Protein AF-I4W7M6-F1 (afdb_monomer)

Structure (mmCIF, N/CA/C/O backbone):
data_AF-I4W7M6-F1
#
_entry.id   AF-I4W7M6-F1
#
loop_
_atom_site.group_PDB
_atom_site.id
_atom_site.type_symbol
_atom_site.label_atom_id
_atom_site.label_alt_id
_atom_site.label_comp_id
_atom_site.label_asym_id
_atom_site.label_entity_id
_atom_site.label_seq_id
_atom_site.pdbx_PDB_ins_code
_atom_site.Cartn_x
_atom_site.Cartn_y
_atom_site.Cartn_z
_atom_site.occupancy
_atom_site.B_iso_or_equiv
_atom_site.auth_seq_id
_atom_site.auth_comp_id
_atom_site.auth_asym_id
_atom_site.auth_atom_id
_atom_site.pdbx_PDB_model_num
ATOM 1 N N . GLN A 1 1 ? 18.061 -23.152 -36.097 1.00 56.72 1 GLN A N 1
ATOM 2 C CA . GLN A 1 1 ? 19.247 -22.380 -36.526 1.00 56.72 1 GLN A CA 1
ATOM 3 C C . GLN A 1 1 ? 20.259 -22.487 -35.396 1.00 56.72 1 GLN A C 1
ATOM 5 O O . GLN A 1 1 ? 19.969 -21.991 -34.316 1.00 56.72 1 GLN A O 1
ATOM 10 N N . ASP A 1 2 ? 21.383 -23.168 -35.616 1.00 74.62 2 ASP A N 1
ATOM 11 C CA . ASP A 1 2 ? 22.270 -23.709 -34.562 1.00 74.62 2 ASP A CA 1
ATOM 12 C C . ASP A 1 2 ? 23.182 -22.664 -33.894 1.00 74.62 2 ASP A C 1
ATOM 14 O O . ASP A 1 2 ? 24.346 -22.932 -33.618 1.00 74.62 2 ASP A O 1
ATOM 18 N N . GLY A 1 3 ? 22.691 -21.435 -33.698 1.00 80.75 3 GLY A N 1
ATOM 19 C CA . GLY A 1 3 ? 23.467 -20.367 -33.065 1.00 80.75 3 GLY A CA 1
ATOM 20 C C . GLY A 1 3 ? 24.718 -19.952 -33.846 1.00 80.75 3 GLY A C 1
ATOM 21 O O . GLY A 1 3 ? 25.624 -19.376 -33.269 1.00 80.75 3 GLY A O 1
ATOM 22 N N . LYS A 1 4 ? 24.785 -20.220 -35.156 1.00 86.88 4 LYS A N 1
ATOM 23 C CA . LYS A 1 4 ? 25.926 -19.879 -36.023 1.00 86.88 4 LYS A CA 1
ATOM 24 C C . LYS A 1 4 ? 25.485 -19.114 -37.264 1.00 86.88 4 LYS A C 1
ATOM 26 O O . LYS A 1 4 ? 24.358 -19.282 -37.750 1.00 86.88 4 LYS A O 1
ATOM 31 N N . TYR A 1 5 ? 26.350 -18.245 -37.773 1.00 83.25 5 TYR A N 1
ATOM 32 C CA . TYR A 1 5 ? 26.132 -17.586 -39.063 1.00 83.25 5 TYR A CA 1
ATOM 33 C C . TYR A 1 5 ? 26.471 -18.533 -40.221 1.00 83.25 5 TYR A C 1
ATOM 35 O O . TYR A 1 5 ? 27.527 -19.151 -40.233 1.00 83.25 5 TYR A O 1
ATOM 43 N N . THR A 1 6 ? 25.587 -18.646 -41.212 1.00 83.25 6 THR A N 1
ATOM 44 C CA . THR A 1 6 ? 25.774 -19.525 -42.385 1.00 83.25 6 THR A CA 1
ATOM 45 C C . THR A 1 6 ? 26.180 -18.764 -43.651 1.00 83.25 6 THR A C 1
ATOM 47 O O . THR A 1 6 ? 26.306 -19.362 -44.714 1.00 83.25 6 THR A O 1
ATOM 50 N N . GLY A 1 7 ? 26.359 -17.445 -43.559 1.00 82.25 7 GLY A N 1
ATOM 51 C CA . GLY A 1 7 ? 26.674 -16.555 -44.674 1.00 82.25 7 GLY A CA 1
ATOM 52 C C . GLY A 1 7 ? 27.175 -15.201 -44.173 1.00 82.25 7 GLY A C 1
ATOM 53 O O . GLY A 1 7 ? 27.156 -14.939 -42.971 1.00 82.25 7 GLY A O 1
ATOM 54 N N . SER A 1 8 ? 27.632 -14.347 -45.091 1.00 81.00 8 SER A N 1
ATOM 55 C CA . SER A 1 8 ? 28.207 -13.047 -44.736 1.00 81.00 8 SER A CA 1
ATOM 56 C C . SER A 1 8 ? 27.215 -12.153 -43.987 1.00 81.00 8 SER A C 1
ATOM 58 O O . SER A 1 8 ? 26.022 -12.115 -44.287 1.00 81.00 8 SER A O 1
ATOM 60 N N . VAL A 1 9 ? 27.729 -11.405 -43.012 1.00 79.38 9 VAL A N 1
ATOM 61 C CA . VAL A 1 9 ? 26.953 -10.453 -42.207 1.00 79.38 9 VAL A CA 1
ATOM 62 C C . VAL A 1 9 ? 27.421 -9.056 -42.580 1.00 79.38 9 VAL A C 1
ATOM 64 O O . VAL A 1 9 ? 28.603 -8.752 -42.445 1.00 79.38 9 VAL A O 1
ATOM 67 N N . ASN A 1 10 ? 26.522 -8.214 -43.097 1.00 82.00 10 ASN A N 1
ATOM 68 C CA . ASN A 1 10 ? 26.842 -6.853 -43.556 1.00 82.00 10 ASN A CA 1
ATOM 69 C C . ASN A 1 10 ? 28.059 -6.790 -44.507 1.00 82.00 10 ASN A C 1
ATOM 71 O O . ASN A 1 10 ? 28.897 -5.897 -44.412 1.00 82.00 10 ASN A O 1
ATOM 75 N N . GLY A 1 11 ? 28.186 -7.774 -45.406 1.00 81.06 11 GLY A N 1
ATOM 76 C CA . GLY A 1 11 ? 29.288 -7.854 -46.372 1.00 81.06 11 GLY A CA 1
ATOM 77 C C . GLY A 1 11 ? 30.617 -8.382 -45.814 1.00 81.06 11 GLY A C 1
ATOM 78 O O . GLY A 1 11 ? 31.590 -8.449 -46.560 1.00 81.06 11 GLY A O 1
ATOM 79 N N . GLN A 1 12 ? 30.672 -8.792 -44.543 1.00 80.44 12 GLN A N 1
ATOM 80 C CA . GLN A 1 12 ? 31.863 -9.364 -43.906 1.00 80.44 12 GLN A CA 1
ATOM 81 C C . GLN A 1 12 ? 31.771 -10.903 -43.814 1.00 80.44 12 GLN A C 1
ATOM 83 O O . GLN A 1 12 ? 30.686 -11.429 -43.538 1.00 80.44 12 GLN A O 1
ATOM 88 N N . PRO A 1 13 ? 32.878 -11.652 -44.014 1.00 82.62 13 PRO A N 1
ATOM 89 C CA . PRO A 1 13 ? 32.925 -13.093 -43.758 1.00 82.62 13 PRO A CA 1
ATOM 90 C C . PRO A 1 13 ? 32.607 -13.412 -42.290 1.00 82.62 13 PRO A C 1
ATOM 92 O O . PRO A 1 13 ? 33.239 -12.882 -41.381 1.00 82.62 13 PRO A O 1
ATOM 95 N N . SER A 1 14 ? 31.648 -14.304 -42.044 1.00 85.62 14 SER A N 1
ATOM 96 C CA . SER A 1 14 ? 31.177 -14.664 -40.699 1.00 85.62 14 SER A CA 1
ATOM 97 C C . SER A 1 14 ? 31.914 -15.879 -40.115 1.00 85.62 14 SER A C 1
ATOM 99 O O . SER A 1 14 ? 31.298 -16.773 -39.531 1.00 85.62 14 SER A O 1
ATOM 101 N N . THR A 1 15 ? 33.227 -15.940 -40.319 1.00 87.69 15 THR A N 1
ATOM 102 C CA . THR A 1 15 ? 34.106 -17.061 -39.941 1.00 87.69 15 THR A CA 1
ATOM 103 C C . THR A 1 15 ? 35.194 -16.579 -38.988 1.00 87.69 15 THR A C 1
ATOM 105 O O . THR A 1 15 ? 35.754 -15.501 -39.191 1.00 87.69 15 THR A O 1
ATOM 108 N N . LYS A 1 16 ? 35.521 -17.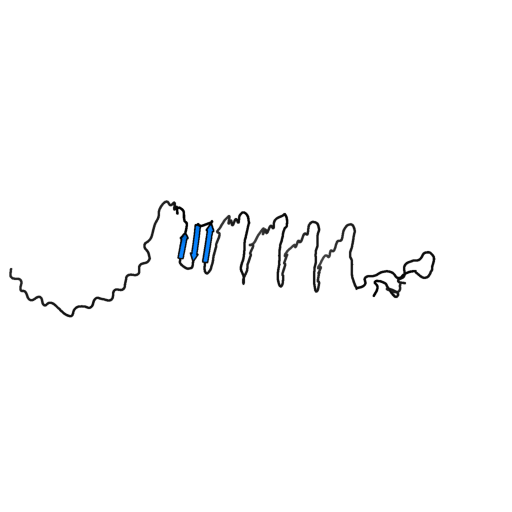373 -37.968 1.00 85.31 16 LYS A N 1
ATOM 109 C CA . LYS A 1 16 ? 36.548 -17.068 -36.967 1.00 85.31 16 LYS A CA 1
ATOM 110 C C . LYS A 1 16 ? 37.930 -16.943 -37.636 1.00 85.31 16 LYS A C 1
ATOM 112 O O . LYS A 1 16 ? 38.231 -17.720 -38.548 1.00 85.31 16 LYS A O 1
ATOM 117 N N . PRO A 1 17 ? 38.790 -16.000 -37.208 1.00 79.38 17 PRO A N 1
ATOM 118 C CA . PRO A 1 17 ? 40.153 -15.905 -37.719 1.00 79.38 17 PRO A CA 1
ATOM 119 C C . PRO A 1 17 ? 40.932 -17.197 -37.447 1.00 79.38 17 PRO A C 1
ATOM 121 O O . PRO A 1 17 ? 40.917 -17.705 -36.328 1.00 79.38 17 PRO A O 1
ATOM 124 N N . ASN A 1 18 ? 41.634 -17.712 -38.456 1.00 77.75 18 ASN A N 1
ATOM 125 C CA . ASN A 1 18 ? 42.562 -18.831 -38.313 1.00 77.75 18 ASN A CA 1
ATOM 126 C C . ASN A 1 18 ? 43.947 -18.366 -38.782 1.00 77.75 18 ASN A C 1
ATOM 128 O O . ASN A 1 18 ? 44.110 -18.003 -39.945 1.00 77.75 18 ASN A O 1
ATOM 132 N N . GLY A 1 19 ? 44.936 -18.361 -37.882 1.00 69.62 19 GLY A N 1
ATOM 133 C CA . GLY A 1 19 ? 46.269 -17.781 -38.115 1.00 69.62 19 GLY A CA 1
ATOM 134 C C . GLY A 1 19 ? 47.061 -18.392 -39.279 1.00 69.62 19 GLY A C 1
ATOM 135 O O . GLY A 1 19 ? 48.039 -17.795 -39.717 1.00 69.62 19 GLY A O 1
ATOM 136 N N . ASN A 1 20 ? 46.621 -19.536 -39.812 1.00 71.81 20 ASN A N 1
ATOM 137 C CA . ASN A 1 20 ? 47.304 -20.269 -40.880 1.00 71.81 20 ASN A CA 1
ATOM 138 C C . ASN A 1 20 ? 46.554 -20.272 -42.229 1.00 71.81 20 ASN A C 1
ATOM 140 O O . ASN A 1 20 ? 47.014 -20.923 -43.168 1.00 71.81 20 ASN A O 1
ATOM 144 N N . GLN A 1 21 ? 45.403 -19.594 -42.363 1.00 66.19 21 GLN A N 1
ATOM 145 C CA . GLN A 1 21 ? 44.600 -19.613 -43.596 1.00 66.19 21 GLN A CA 1
ATOM 146 C C . GLN A 1 21 ? 44.032 -18.234 -43.961 1.00 66.19 21 GLN A C 1
ATOM 148 O O . GLN A 1 21 ? 43.602 -17.466 -43.109 1.00 66.19 21 GLN A O 1
ATOM 153 N N . ARG A 1 22 ? 43.995 -17.932 -45.268 1.00 65.44 22 ARG A N 1
ATOM 154 C CA . ARG A 1 22 ? 43.380 -16.707 -45.825 1.00 65.44 22 ARG A CA 1
ATOM 155 C C . ARG A 1 22 ? 41.845 -16.785 -45.871 1.00 65.44 22 ARG A C 1
ATOM 157 O O . ARG A 1 22 ? 41.178 -15.761 -45.960 1.00 65.44 22 ARG A O 1
ATOM 164 N N . SER A 1 23 ? 41.307 -18.000 -45.813 1.00 67.56 23 SER A N 1
ATOM 165 C CA . SER A 1 23 ? 39.888 -18.323 -45.656 1.00 67.56 23 SER A CA 1
ATOM 166 C C . SER A 1 23 ? 39.649 -18.593 -44.168 1.00 67.56 23 SER A C 1
ATOM 168 O O . SER A 1 23 ? 40.376 -19.404 -43.598 1.00 67.56 23 SER A O 1
ATOM 170 N N . GLY A 1 24 ? 38.713 -17.896 -43.516 1.00 71.50 24 GLY A N 1
ATOM 171 C CA . GLY A 1 24 ? 38.465 -18.077 -42.079 1.00 71.50 24 GLY A CA 1
ATOM 172 C C . GLY A 1 24 ? 38.036 -19.504 -41.706 1.00 71.50 24 GLY A C 1
ATOM 173 O O . GLY A 1 24 ? 37.654 -20.289 -42.571 1.00 71.50 24 GLY A O 1
ATOM 174 N N . GLY A 1 25 ? 38.144 -19.838 -40.417 1.00 83.00 25 GLY A N 1
ATOM 175 C CA . GLY A 1 25 ? 37.823 -21.155 -39.856 1.00 83.00 25 GLY A CA 1
ATOM 176 C C . GLY A 1 25 ? 36.330 -21.337 -39.567 1.00 83.00 25 GLY A C 1
ATOM 177 O O . GLY A 1 25 ? 35.480 -21.019 -40.395 1.00 83.00 25 GLY A O 1
ATOM 178 N N . ASP A 1 26 ? 36.000 -21.840 -38.376 1.00 86.38 26 ASP A N 1
ATOM 179 C CA . ASP A 1 26 ? 34.612 -22.117 -37.987 1.00 86.38 26 ASP A CA 1
ATOM 180 C C . ASP A 1 26 ? 33.711 -20.872 -38.049 1.00 86.38 26 ASP A C 1
ATOM 182 O O . ASP A 1 26 ? 34.173 -19.762 -37.773 1.00 86.38 26 ASP A O 1
ATOM 186 N N . PRO A 1 27 ? 32.406 -21.024 -38.324 1.00 85.62 27 PRO A N 1
ATOM 187 C CA . PRO A 1 27 ? 31.451 -19.929 -38.231 1.00 85.62 27 PRO A CA 1
ATOM 188 C C . PRO A 1 27 ? 31.455 -19.229 -36.869 1.00 85.62 27 PRO A C 1
ATOM 190 O O . PRO A 1 27 ? 31.614 -19.865 -35.824 1.00 85.62 27 PRO A O 1
ATOM 193 N N . VAL A 1 28 ? 31.241 -17.915 -36.878 1.00 86.50 28 VAL A N 1
ATOM 194 C CA . VAL A 1 28 ? 31.051 -17.125 -35.655 1.00 86.50 28 VAL A CA 1
ATOM 195 C C . VAL A 1 28 ? 29.695 -17.465 -35.031 1.00 86.50 28 VAL A C 1
ATOM 197 O O . VAL A 1 28 ? 28.698 -17.661 -35.735 1.00 86.50 28 VAL A O 1
ATOM 200 N N . GLU A 1 29 ? 29.678 -17.537 -33.702 1.00 86.88 29 GLU A N 1
ATOM 201 C CA . GLU A 1 29 ? 28.471 -17.801 -32.923 1.00 86.88 29 GLU A CA 1
ATOM 202 C C . GLU A 1 29 ? 27.533 -16.577 -32.912 1.00 86.88 29 GLU A C 1
ATOM 204 O O . GLU A 1 29 ? 27.952 -15.432 -33.094 1.00 86.88 29 GLU A O 1
ATOM 209 N N . ARG A 1 30 ? 26.248 -16.817 -32.672 1.00 84.94 30 ARG A N 1
ATOM 210 C CA . ARG A 1 30 ? 25.182 -15.822 -32.524 1.00 84.94 30 ARG A CA 1
ATOM 211 C C . ARG A 1 30 ? 24.053 -16.372 -31.666 1.00 84.94 30 ARG A C 1
ATOM 213 O O . ARG A 1 30 ? 23.927 -17.579 -31.475 1.00 84.94 30 ARG A O 1
ATOM 220 N N . PHE A 1 31 ? 23.144 -15.494 -31.259 1.00 85.50 31 PHE A N 1
ATOM 221 C CA . PHE A 1 31 ? 21.894 -15.932 -30.656 1.00 85.50 31 PHE A CA 1
ATOM 222 C C . PHE A 1 31 ? 21.051 -16.755 -31.646 1.00 85.50 31 PHE A C 1
ATOM 224 O O . PHE A 1 31 ? 20.937 -16.437 -32.839 1.00 85.50 31 PHE A O 1
ATOM 231 N N . ALA A 1 32 ? 20.449 -17.832 -31.135 1.00 87.44 32 ALA A N 1
ATOM 232 C CA . ALA A 1 32 ? 19.526 -18.675 -31.894 1.00 87.44 32 ALA A CA 1
ATOM 233 C C . ALA A 1 32 ? 18.222 -17.935 -32.258 1.00 87.44 32 ALA A C 1
ATOM 235 O O . ALA A 1 32 ? 17.543 -18.325 -33.207 1.00 87.44 32 ALA A O 1
ATOM 236 N N . GLN A 1 33 ? 17.911 -16.851 -31.539 1.00 87.75 33 GLN A N 1
ATOM 237 C CA . GLN A 1 33 ? 16.799 -15.932 -31.779 1.00 87.75 33 GLN A CA 1
ATOM 238 C C . GLN A 1 33 ? 17.306 -14.476 -31.778 1.00 87.75 33 GLN A C 1
ATOM 240 O O . GLN A 1 33 ? 18.357 -14.216 -31.193 1.00 87.75 33 GLN A O 1
ATOM 245 N N . PRO A 1 34 ? 16.610 -13.519 -32.419 1.00 87.69 34 PRO A N 1
ATOM 246 C CA . PRO A 1 34 ? 17.000 -12.109 -32.386 1.00 87.69 34 PRO A CA 1
ATOM 247 C C . PRO A 1 34 ? 16.938 -11.560 -30.955 1.00 87.69 34 PRO A C 1
ATOM 249 O O . PRO A 1 34 ? 15.860 -11.461 -30.378 1.00 87.69 34 PRO A O 1
ATOM 252 N N . ALA A 1 35 ? 18.090 -11.212 -30.386 1.00 90.25 35 ALA A N 1
ATOM 253 C CA . ALA A 1 35 ? 18.198 -10.726 -29.016 1.00 90.25 35 ALA A CA 1
ATOM 254 C C . ALA A 1 35 ? 19.242 -9.611 -28.907 1.00 90.25 35 ALA A C 1
ATOM 256 O O . ALA A 1 35 ? 20.201 -9.559 -29.682 1.00 90.25 35 ALA A O 1
ATOM 257 N N . VAL A 1 36 ? 19.053 -8.743 -27.915 1.00 93.44 36 VAL A N 1
ATOM 258 C CA . VAL A 1 36 ? 20.023 -7.731 -27.490 1.00 93.44 36 VAL A CA 1
ATOM 259 C C . VAL A 1 36 ? 20.397 -8.035 -26.044 1.00 93.44 36 VAL A C 1
ATOM 261 O O . VAL A 1 36 ? 19.517 -8.151 -25.196 1.00 93.44 36 VAL A O 1
ATOM 264 N N . LEU A 1 37 ? 21.698 -8.155 -25.774 1.00 93.06 37 LEU A N 1
ATOM 265 C CA . LEU A 1 37 ? 22.257 -8.303 -24.432 1.00 93.06 37 LEU A CA 1
ATOM 266 C C . LEU A 1 37 ? 23.185 -7.119 -24.159 1.00 93.06 37 LEU A C 1
ATOM 268 O O . LEU A 1 37 ? 24.088 -6.846 -24.950 1.00 93.06 37 LEU A O 1
ATOM 272 N N . LEU A 1 38 ? 22.950 -6.428 -23.047 1.00 95.06 38 LEU A N 1
ATOM 273 C CA . LEU A 1 38 ? 23.813 -5.370 -22.534 1.00 95.06 38 LEU A CA 1
ATOM 274 C C . LEU A 1 38 ? 24.394 -5.853 -21.206 1.00 95.06 38 LEU A C 1
ATOM 276 O O . LEU A 1 38 ? 23.662 -6.003 -20.232 1.00 95.06 38 LEU A O 1
ATOM 280 N N . GLU A 1 39 ? 25.696 -6.107 -21.177 1.00 95.19 39 GLU A N 1
ATOM 281 C CA . GLU A 1 39 ? 26.417 -6.595 -20.001 1.00 95.19 39 GLU A CA 1
ATOM 282 C C . GLU A 1 39 ? 27.691 -5.768 -19.806 1.00 95.19 39 GLU A C 1
ATOM 284 O O . GLU A 1 39 ? 28.336 -5.356 -20.771 1.00 95.19 39 GLU A O 1
ATOM 289 N N . THR A 1 40 ? 28.041 -5.496 -18.551 1.00 95.38 40 THR A N 1
ATOM 290 C CA . THR A 1 40 ? 29.221 -4.717 -18.169 1.00 95.38 40 THR A CA 1
ATOM 291 C C . THR A 1 40 ? 29.680 -5.143 -16.774 1.00 95.38 40 THR A C 1
ATOM 293 O O . THR A 1 40 ? 28.833 -5.327 -15.899 1.00 95.38 40 THR A O 1
ATOM 296 N N . PRO A 1 41 ? 30.994 -5.301 -16.537 1.00 94.88 41 PRO A N 1
ATOM 297 C CA . PRO A 1 41 ? 31.518 -5.693 -15.230 1.00 94.88 41 PRO A CA 1
ATOM 298 C C . PRO A 1 41 ? 31.481 -4.555 -14.197 1.00 94.88 41 PRO A C 1
ATOM 300 O O . PRO A 1 41 ? 31.686 -4.813 -13.014 1.00 94.88 41 PRO A O 1
ATOM 303 N N . GLU A 1 42 ? 31.244 -3.309 -14.626 1.00 96.25 42 GLU A N 1
ATOM 304 C CA . GLU A 1 42 ? 31.231 -2.139 -13.740 1.00 96.25 42 GLU A CA 1
ATOM 305 C C . GLU A 1 42 ? 29.873 -1.429 -13.710 1.00 96.25 42 GLU A C 1
ATOM 307 O O . GLU A 1 42 ? 29.142 -1.535 -12.727 1.00 96.25 4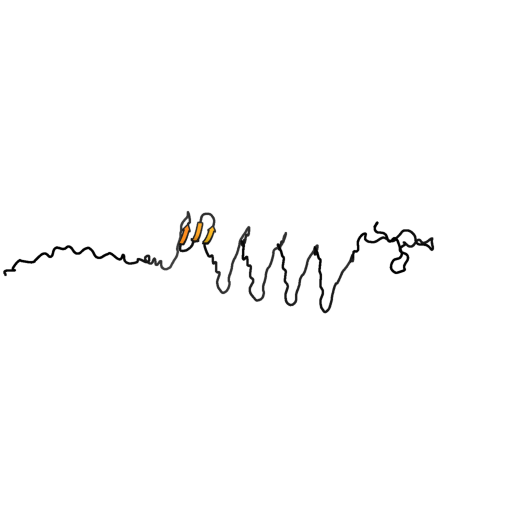2 GLU A O 1
ATOM 312 N N . SER A 1 43 ? 29.535 -0.661 -14.754 1.00 95.50 43 SER A N 1
ATOM 313 C CA . SER A 1 43 ? 28.338 0.189 -14.751 1.00 95.50 43 SER A CA 1
ATOM 314 C C . SER A 1 43 ? 27.686 0.332 -16.126 1.00 95.50 43 SER A C 1
ATOM 316 O O . SER A 1 43 ? 28.361 0.350 -17.158 1.00 95.50 43 SER A O 1
ATOM 318 N N . LEU A 1 44 ? 26.352 0.438 -16.118 1.00 96.69 44 LEU A N 1
ATOM 319 C CA . LEU A 1 44 ? 25.496 0.722 -17.270 1.00 96.69 44 LEU A CA 1
ATOM 320 C C . LEU A 1 44 ? 24.641 1.954 -16.950 1.00 96.69 44 LEU A C 1
ATOM 322 O O . LEU A 1 44 ? 23.943 1.971 -15.939 1.00 96.69 44 LEU A O 1
ATOM 326 N N . ALA A 1 45 ? 24.665 2.965 -17.819 1.00 96.94 45 ALA A N 1
ATOM 327 C CA . ALA A 1 45 ? 23.842 4.166 -17.689 1.00 96.94 45 ALA A CA 1
ATOM 328 C C . ALA A 1 45 ? 23.006 4.387 -18.957 1.00 96.94 45 ALA A C 1
ATOM 330 O O . ALA A 1 45 ? 23.542 4.396 -20.064 1.00 96.94 45 ALA A O 1
ATOM 331 N N . LEU A 1 46 ? 21.696 4.594 -18.789 1.00 96.44 46 LEU A N 1
ATOM 332 C CA . LEU A 1 46 ? 20.744 4.888 -19.865 1.00 96.44 46 LEU A CA 1
ATOM 333 C C . LEU A 1 46 ? 20.080 6.239 -19.576 1.00 96.44 46 LEU A C 1
ATOM 335 O O . LEU A 1 46 ? 19.283 6.348 -18.646 1.00 96.44 46 LEU A O 1
ATOM 339 N N . THR A 1 47 ? 20.424 7.283 -20.333 1.00 97.38 47 THR A N 1
ATOM 340 C CA . THR A 1 47 ? 19.987 8.661 -20.050 1.00 97.38 47 THR A CA 1
ATOM 341 C C . THR A 1 47 ? 19.512 9.390 -21.308 1.00 97.38 47 THR A C 1
ATOM 343 O O . THR A 1 47 ? 19.956 9.116 -22.421 1.00 97.38 47 THR A O 1
ATOM 346 N N . THR A 1 48 ? 18.574 10.328 -21.142 1.00 97.38 48 THR A N 1
ATOM 347 C CA . THR A 1 48 ? 18.044 11.179 -22.220 1.00 97.38 48 THR A CA 1
ATOM 348 C C . THR A 1 48 ? 17.540 12.504 -21.640 1.00 97.38 48 THR A C 1
ATOM 350 O O . THR A 1 48 ? 16.930 12.494 -20.573 1.00 97.38 48 THR A O 1
ATOM 353 N N . PRO A 1 49 ? 17.754 13.655 -22.307 1.00 96.50 49 PRO A N 1
ATOM 354 C CA . PRO A 1 49 ? 17.263 14.953 -21.833 1.00 96.50 49 PRO A CA 1
ATOM 355 C C . PRO A 1 49 ? 15.755 15.154 -22.044 1.00 96.50 49 PRO A C 1
ATOM 357 O O . PRO A 1 49 ? 15.205 16.158 -21.599 1.00 96.50 49 PRO A O 1
ATOM 360 N N . LYS A 1 50 ? 15.094 14.256 -22.784 1.00 97.75 50 LYS A N 1
ATOM 361 C CA . LYS A 1 50 ? 13.656 14.330 -23.061 1.00 97.75 50 LYS A CA 1
ATOM 362 C C . LYS A 1 50 ? 12.942 13.128 -22.454 1.00 97.75 50 LYS A C 1
ATOM 364 O O . LYS A 1 50 ? 12.748 13.075 -21.249 1.00 97.75 50 LYS A O 1
ATOM 369 N N . SER A 1 51 ? 12.554 12.167 -23.282 1.00 97.38 51 SER A N 1
ATOM 370 C CA . SER A 1 51 ? 11.693 11.059 -22.877 1.00 97.38 51 SER A CA 1
ATOM 371 C C . SER A 1 51 ? 12.380 9.728 -23.131 1.00 97.38 51 SER A C 1
ATOM 373 O O . SER A 1 51 ? 13.037 9.550 -24.159 1.00 97.38 51 SER A O 1
ATOM 375 N N . ALA A 1 52 ? 12.189 8.799 -22.202 1.00 97.44 52 ALA A N 1
ATOM 376 C CA . ALA A 1 52 ? 12.500 7.387 -22.355 1.00 97.44 52 ALA A CA 1
ATOM 377 C C . ALA A 1 52 ? 11.197 6.591 -22.233 1.00 97.44 52 ALA A C 1
ATOM 379 O O . ALA A 1 52 ? 10.306 6.972 -21.474 1.00 97.44 52 ALA A O 1
ATOM 380 N N . ALA A 1 53 ? 11.095 5.492 -22.972 1.00 97.31 53 ALA A N 1
ATOM 381 C CA . ALA A 1 53 ? 10.001 4.540 -22.857 1.00 97.31 53 ALA A CA 1
ATOM 382 C C . ALA A 1 53 ? 10.588 3.131 -22.767 1.00 97.31 53 ALA A C 1
ATOM 384 O O . ALA A 1 53 ? 11.523 2.800 -23.495 1.00 97.31 53 ALA A O 1
ATOM 385 N N . SER A 1 54 ? 10.025 2.314 -21.882 1.00 96.75 54 SER A N 1
ATOM 386 C CA . SER A 1 54 ? 10.285 0.881 -21.807 1.00 96.75 54 SER A CA 1
ATOM 387 C C . SER A 1 54 ? 8.950 0.178 -21.966 1.00 96.75 54 SER A C 1
ATOM 389 O O . SER A 1 54 ? 8.030 0.418 -21.186 1.00 96.75 54 SER A O 1
ATOM 391 N N . PHE A 1 55 ? 8.832 -0.667 -22.980 1.00 97.19 55 PHE A N 1
ATOM 392 C CA . PHE A 1 55 ? 7.612 -1.404 -23.281 1.00 97.19 55 PHE A CA 1
ATOM 393 C C . PHE A 1 55 ? 7.963 -2.866 -23.532 1.00 97.19 55 PHE A C 1
ATOM 395 O O . PHE A 1 55 ? 8.894 -3.158 -24.282 1.00 97.19 55 PHE A O 1
ATOM 402 N N . ALA A 1 56 ? 7.209 -3.773 -22.918 1.00 97.62 56 ALA A N 1
ATOM 403 C CA . ALA A 1 56 ? 7.229 -5.192 -23.239 1.00 97.62 56 ALA A CA 1
ATOM 404 C C . ALA A 1 56 ? 5.789 -5.646 -23.497 1.00 97.62 56 ALA A C 1
ATOM 406 O O . ALA A 1 56 ? 4.896 -5.294 -22.734 1.00 97.62 56 ALA A O 1
ATOM 407 N N . GLY A 1 57 ? 5.569 -6.418 -24.565 1.00 97.75 57 GLY A N 1
ATOM 408 C CA . GLY A 1 57 ? 4.248 -6.981 -24.876 1.00 97.75 57 GLY A CA 1
ATO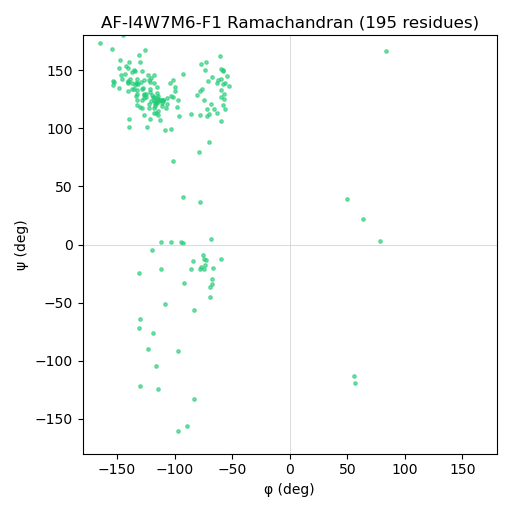M 409 C C . GLY A 1 57 ? 3.828 -8.119 -23.940 1.00 97.75 57 GLY A C 1
ATOM 410 O O . GLY A 1 57 ? 2.664 -8.498 -23.929 1.00 97.75 57 GLY A O 1
ATOM 411 N N . GLU A 1 58 ? 4.776 -8.642 -23.163 1.00 97.56 58 GLU A N 1
ATOM 412 C CA . GLU A 1 58 ? 4.557 -9.682 -22.162 1.00 97.56 58 GLU A CA 1
ATOM 413 C C . GLU A 1 58 ? 5.035 -9.175 -20.796 1.00 97.56 58 GLU A C 1
ATOM 415 O O . GLU A 1 58 ? 4.279 -8.535 -20.070 1.00 97.56 58 GLU A O 1
ATOM 420 N N . HIS A 1 59 ? 6.306 -9.398 -20.449 1.00 97.19 59 HIS A N 1
ATOM 421 C CA . HIS A 1 59 ? 6.811 -9.157 -19.098 1.00 97.19 59 HIS A CA 1
ATOM 422 C C . HIS A 1 59 ? 7.913 -8.097 -19.058 1.00 97.19 59 HIS A C 1
ATOM 424 O O . HIS A 1 59 ? 8.833 -8.100 -19.876 1.00 97.19 59 HIS A O 1
ATOM 430 N N . GLN A 1 60 ? 7.859 -7.233 -18.043 1.00 97.31 60 GLN A N 1
ATOM 431 C CA . GLN A 1 60 ? 8.986 -6.409 -17.609 1.00 97.31 60 GLN A CA 1
ATOM 432 C C . GLN A 1 60 ? 9.466 -6.915 -16.252 1.00 97.31 60 GLN A C 1
ATOM 434 O O . GLN A 1 60 ? 8.681 -6.999 -15.312 1.00 97.31 60 GLN A O 1
ATOM 439 N N . HIS A 1 61 ? 10.751 -7.248 -16.150 1.00 97.50 61 HIS A N 1
ATOM 440 C CA . HIS A 1 61 ? 11.356 -7.748 -14.919 1.00 97.50 61 HIS A CA 1
ATOM 441 C C . HIS A 1 61 ? 12.580 -6.899 -14.571 1.00 97.50 61 HIS A C 1
ATOM 443 O O . HIS A 1 61 ? 13.477 -6.723 -15.394 1.00 97.50 61 HIS A O 1
ATOM 449 N N . LEU A 1 62 ? 12.599 -6.371 -13.347 1.00 97.19 62 LEU A N 1
ATOM 450 C CA . LEU A 1 62 ? 13.719 -5.643 -12.766 1.00 97.19 62 LEU A CA 1
ATOM 451 C C . LEU A 1 62 ? 14.162 -6.369 -11.496 1.00 97.19 62 LEU A C 1
ATOM 453 O O . LEU A 1 62 ? 13.360 -6.563 -10.586 1.00 97.19 62 LEU A O 1
ATOM 457 N N . THR A 1 63 ? 15.433 -6.754 -11.431 1.00 97.50 63 THR A N 1
ATOM 458 C CA . THR A 1 63 ? 16.010 -7.436 -10.269 1.00 97.50 63 THR A CA 1
ATOM 459 C C . THR 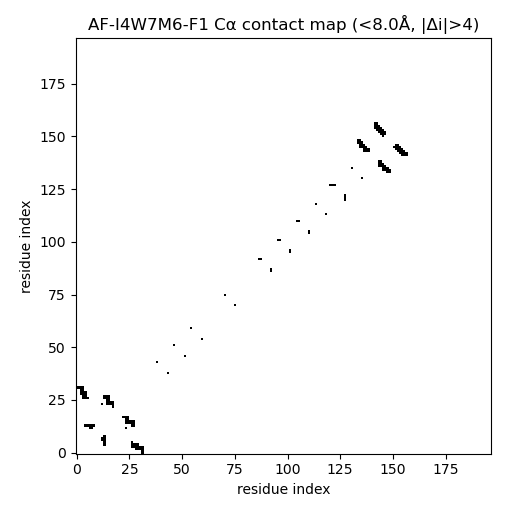A 1 63 ? 17.255 -6.692 -9.812 1.00 97.50 63 THR A C 1
ATOM 461 O O . THR A 1 63 ? 18.163 -6.452 -10.608 1.00 97.50 63 THR A O 1
ATOM 464 N N . SER A 1 64 ? 17.322 -6.394 -8.517 1.00 97.62 64 SER A N 1
ATOM 465 C CA . SER A 1 64 ? 18.489 -5.804 -7.860 1.00 97.62 64 SER A CA 1
ATOM 466 C C . SER A 1 64 ? 18.838 -6.654 -6.645 1.00 97.62 64 SER A C 1
ATOM 468 O O . SER A 1 64 ? 17.957 -7.011 -5.873 1.00 97.62 64 SER A O 1
ATOM 470 N N . GLN A 1 65 ? 20.117 -6.984 -6.461 1.00 96.69 65 GLN A N 1
ATOM 471 C CA . GLN A 1 65 ? 20.574 -7.705 -5.260 1.00 96.69 65 GLN A CA 1
ATOM 472 C C . GLN A 1 65 ? 20.704 -6.792 -4.033 1.00 96.69 65 GLN A C 1
ATOM 474 O O . GLN A 1 65 ? 20.748 -7.267 -2.904 1.00 96.69 65 GLN A O 1
ATOM 479 N N . ARG A 1 66 ? 20.829 -5.485 -4.273 1.00 96.31 66 ARG A N 1
ATOM 480 C CA . ARG A 1 66 ? 20.851 -4.438 -3.251 1.00 96.31 66 ARG A CA 1
ATOM 481 C C . ARG A 1 66 ? 19.605 -3.576 -3.446 1.00 96.31 66 ARG A C 1
ATOM 483 O O . ARG A 1 66 ? 18.500 -4.101 -3.516 1.00 96.31 66 ARG A O 1
ATOM 490 N N . ASP A 1 67 ? 19.782 -2.277 -3.621 1.00 97.44 67 ASP A N 1
ATOM 491 C CA . ASP A 1 67 ? 18.680 -1.327 -3.626 1.00 97.44 67 ASP A CA 1
ATOM 492 C C . ASP A 1 67 ? 18.133 -1.058 -5.031 1.00 97.44 67 ASP A C 1
ATOM 494 O O . ASP A 1 67 ? 18.871 -1.024 -6.020 1.00 97.44 67 ASP A O 1
ATOM 498 N N . THR A 1 68 ? 16.826 -0.810 -5.105 1.00 98.06 68 THR A N 1
ATOM 499 C CA . THR A 1 68 ? 16.167 -0.230 -6.280 1.00 98.06 68 THR A CA 1
ATOM 500 C C . THR A 1 68 ? 15.580 1.115 -5.884 1.00 98.06 68 THR A C 1
ATOM 502 O O . THR A 1 68 ? 14.735 1.186 -4.996 1.00 98.06 68 THR A O 1
ATOM 505 N N . HIS A 1 69 ? 16.004 2.185 -6.556 1.00 97.44 69 HIS A N 1
ATOM 506 C CA . HIS A 1 69 ? 15.492 3.533 -6.322 1.00 97.44 69 HIS A CA 1
ATOM 507 C C . HIS A 1 69 ? 14.660 3.996 -7.516 1.00 97.44 69 HIS A C 1
ATOM 509 O O . HIS A 1 69 ? 15.154 4.049 -8.641 1.00 97.44 69 HIS A O 1
ATOM 515 N N . LEU A 1 70 ? 13.408 4.370 -7.255 1.00 97.25 70 LEU A N 1
ATOM 516 C CA . LEU A 1 70 ? 12.515 4.999 -8.224 1.00 97.25 70 LEU A CA 1
ATOM 517 C C . LEU A 1 70 ? 12.208 6.412 -7.739 1.00 97.25 70 LEU A C 1
ATOM 519 O O . LEU A 1 70 ? 11.747 6.600 -6.615 1.00 97.25 70 LEU A O 1
ATOM 523 N N . ALA A 1 71 ? 12.480 7.406 -8.578 1.00 97.56 71 ALA A N 1
ATOM 524 C CA . ALA A 1 71 ? 12.269 8.808 -8.250 1.00 97.56 71 ALA A CA 1
ATOM 525 C C . ALA A 1 71 ? 11.640 9.539 -9.436 1.00 97.56 71 ALA A C 1
ATOM 527 O O . ALA A 1 71 ? 12.030 9.332 -10.585 1.00 97.56 71 ALA A O 1
ATOM 528 N N . ALA A 1 72 ? 10.684 10.418 -9.142 1.00 97.88 72 ALA A N 1
ATOM 529 C CA . ALA A 1 72 ? 10.028 11.277 -10.117 1.00 97.88 72 ALA A CA 1
ATOM 530 C C . ALA A 1 72 ? 9.967 12.708 -9.573 1.00 97.88 72 ALA A C 1
ATOM 532 O O . ALA A 1 72 ? 9.681 12.914 -8.397 1.00 97.88 72 ALA A O 1
ATOM 533 N N . GLY A 1 73 ? 10.218 13.701 -10.430 1.00 97.44 73 GLY A N 1
ATOM 534 C CA . GLY A 1 73 ? 10.139 15.113 -10.038 1.00 97.44 73 GLY A CA 1
ATOM 535 C C . GLY A 1 73 ? 8.708 15.627 -9.847 1.00 97.44 73 GLY A C 1
ATOM 536 O O . GLY A 1 73 ? 8.518 16.670 -9.232 1.00 97.44 73 GLY A O 1
ATOM 537 N N . THR A 1 74 ? 7.710 14.914 -10.379 1.00 97.62 74 THR A N 1
ATOM 538 C CA . THR A 1 74 ? 6.295 15.315 -10.335 1.00 97.62 74 THR A CA 1
ATOM 539 C C . THR A 1 74 ? 5.392 14.187 -9.843 1.00 97.62 74 THR A C 1
ATOM 541 O O . THR A 1 74 ? 4.777 14.313 -8.790 1.00 97.62 74 THR A O 1
ATOM 544 N N . THR A 1 75 ? 5.306 13.078 -10.580 1.00 97.44 75 THR A N 1
ATOM 545 C CA . THR A 1 75 ? 4.368 11.988 -10.285 1.00 97.44 75 THR A CA 1
ATOM 546 C C . THR A 1 75 ? 5.018 10.635 -10.518 1.00 97.44 75 THR A C 1
ATOM 548 O O . THR A 1 75 ? 5.602 10.392 -11.572 1.00 97.44 75 THR A O 1
ATOM 551 N N . LEU A 1 76 ? 4.861 9.745 -9.540 1.00 97.81 76 LEU A N 1
ATOM 552 C CA . LEU A 1 76 ? 5.107 8.316 -9.673 1.00 97.81 76 LEU A CA 1
ATOM 553 C C . LEU A 1 76 ? 3.748 7.609 -9.621 1.00 97.81 76 LEU A C 1
ATOM 555 O O . LEU A 1 76 ? 2.999 7.809 -8.669 1.00 97.81 76 LEU A O 1
ATOM 559 N N . ALA A 1 77 ? 3.423 6.817 -10.641 1.00 97.88 77 ALA A N 1
ATOM 560 C CA . ALA A 1 77 ? 2.161 6.088 -10.728 1.00 97.88 77 ALA A CA 1
ATOM 561 C C . ALA A 1 77 ? 2.420 4.628 -11.112 1.00 97.88 77 ALA A C 1
ATOM 563 O O . ALA A 1 77 ? 3.250 4.352 -11.978 1.00 97.88 77 ALA A O 1
ATOM 564 N N . ALA A 1 78 ? 1.688 3.713 -10.480 1.00 97.44 78 ALA A N 1
ATOM 565 C CA . ALA A 1 78 ? 1.699 2.288 -10.779 1.00 97.44 78 ALA A CA 1
ATOM 566 C C . ALA A 1 78 ? 0.252 1.801 -10.882 1.00 97.44 78 ALA A C 1
ATOM 568 O O . ALA A 1 78 ? -0.565 2.090 -10.010 1.00 97.44 78 ALA A O 1
ATOM 569 N N . VAL A 1 79 ? -0.065 1.092 -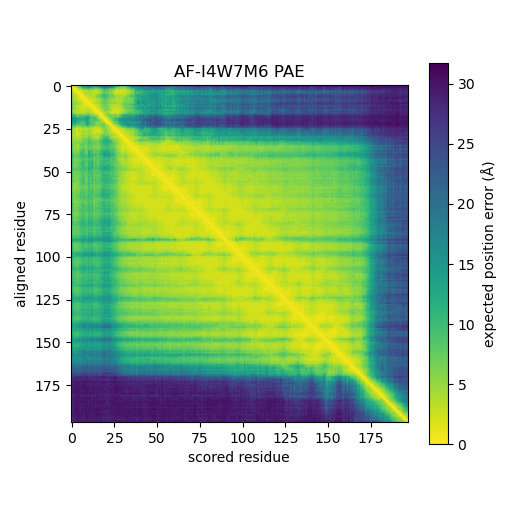11.963 1.00 97.44 79 VAL A N 1
ATOM 570 C CA . VAL A 1 79 ? -1.411 0.588 -12.254 1.00 97.44 79 VAL A CA 1
ATOM 571 C C . VAL A 1 79 ? -1.280 -0.857 -12.714 1.00 97.44 79 VAL A C 1
ATOM 573 O O . VAL A 1 79 ? -0.422 -1.160 -13.542 1.00 97.44 79 VAL A O 1
ATOM 576 N N . SER A 1 80 ? -2.126 -1.737 -12.182 1.00 97.56 80 SER A N 1
ATOM 577 C CA . SER A 1 80 ? -2.209 -3.145 -12.572 1.00 97.56 80 SER A CA 1
ATOM 578 C C . SER A 1 80 ? -3.629 -3.478 -13.014 1.00 97.56 80 SER A C 1
ATOM 580 O O . SER A 1 80 ? -4.587 -2.911 -12.492 1.00 97.56 80 SER A O 1
ATOM 582 N N . GLY A 1 81 ? -3.757 -4.376 -13.992 1.00 97.44 81 GLY A N 1
ATOM 583 C CA . GLY A 1 81 ? -5.054 -4.840 -14.491 1.00 97.44 81 GLY A CA 1
ATOM 584 C C . GLY A 1 81 ? -5.671 -5.975 -13.671 1.00 97.44 81 GLY A C 1
ATOM 585 O O . GLY A 1 81 ? -6.849 -6.256 -13.851 1.00 97.44 81 GLY A O 1
ATOM 586 N N . ASP A 1 82 ? -4.887 -6.619 -12.804 1.00 97.81 82 ASP A N 1
ATOM 587 C CA . ASP A 1 82 ? -5.325 -7.764 -11.998 1.00 97.81 82 ASP A CA 1
ATOM 588 C C . ASP A 1 82 ? -4.952 -7.567 -10.522 1.00 97.81 82 ASP A C 1
ATOM 590 O O . ASP A 1 82 ? -5.806 -7.247 -9.701 1.00 97.81 82 ASP A O 1
ATOM 594 N N . SER A 1 83 ? -3.663 -7.660 -10.184 1.00 97.44 83 SER A N 1
ATOM 595 C CA . SER A 1 83 ? -3.189 -7.576 -8.797 1.00 97.44 83 SER A CA 1
ATOM 596 C C . SER A 1 83 ? -1.901 -6.762 -8.644 1.00 97.44 83 SER A C 1
ATOM 598 O O . SER A 1 83 ? -1.132 -6.582 -9.593 1.00 97.44 83 SER A O 1
ATOM 600 N N . ALA A 1 84 ? -1.664 -6.245 -7.436 1.00 97.50 84 ALA A N 1
ATOM 601 C CA . ALA A 1 84 ? -0.428 -5.574 -7.042 1.00 97.50 84 ALA A CA 1
ATOM 602 C C . ALA A 1 84 ? -0.063 -5.965 -5.602 1.00 97.50 84 ALA A C 1
ATOM 604 O O . ALA A 1 84 ? -0.938 -6.062 -4.745 1.00 97.50 84 ALA A O 1
ATOM 605 N N . SER A 1 85 ? 1.226 -6.176 -5.327 1.00 97.44 85 SER A N 1
ATOM 606 C CA . SER A 1 85 ? 1.717 -6.599 -4.010 1.00 97.44 85 SER A CA 1
ATOM 607 C C . SER A 1 85 ? 3.015 -5.888 -3.642 1.00 97.44 85 SER A C 1
ATOM 609 O O . SER A 1 85 ? 3.912 -5.773 -4.479 1.00 97.44 85 SER A O 1
ATOM 611 N N . LEU A 1 86 ? 3.140 -5.471 -2.380 1.00 96.88 86 LEU A N 1
ATOM 612 C CA . LEU A 1 86 ? 4.380 -4.965 -1.794 1.00 96.88 86 LEU A CA 1
ATOM 613 C C . LEU A 1 86 ? 4.745 -5.829 -0.589 1.00 96.88 86 LEU A C 1
ATOM 615 O O . LEU A 1 86 ? 3.905 -6.088 0.269 1.00 96.88 86 LEU A O 1
ATOM 619 N N . TYR A 1 87 ? 5.998 -6.268 -0.531 1.00 97.31 87 TYR A N 1
ATOM 620 C CA . TYR A 1 87 ? 6.484 -7.180 0.496 1.00 97.31 87 TYR A CA 1
ATOM 621 C C . TYR A 1 87 ? 7.917 -6.830 0.903 1.00 97.31 87 TYR A C 1
ATOM 623 O O . TYR A 1 87 ? 8.724 -6.401 0.079 1.00 97.31 87 TYR A O 1
ATOM 631 N N . THR A 1 88 ? 8.224 -7.047 2.178 1.00 97.31 88 THR A N 1
ATOM 632 C CA . THR A 1 88 ? 9.555 -6.919 2.776 1.00 97.31 88 THR A CA 1
ATOM 633 C C . THR A 1 88 ? 9.805 -8.134 3.665 1.00 97.31 88 THR A C 1
ATOM 635 O O . THR A 1 88 ? 8.899 -8.558 4.380 1.00 97.31 88 THR A O 1
ATOM 638 N N . ALA A 1 89 ? 11.012 -8.702 3.606 1.00 97.00 89 ALA A N 1
ATOM 639 C CA . ALA A 1 89 ? 11.367 -9.895 4.376 1.00 97.00 89 ALA A CA 1
ATOM 640 C C . ALA A 1 89 ? 11.795 -9.553 5.811 1.00 97.00 89 ALA A C 1
ATOM 642 O O . ALA A 1 89 ? 11.189 -10.035 6.761 1.00 97.00 89 ALA A O 1
ATOM 643 N N . ASP A 1 90 ? 12.801 -8.685 5.955 1.00 95.62 90 ASP A N 1
ATOM 644 C CA . ASP A 1 90 ? 13.399 -8.355 7.260 1.00 95.62 90 ASP A CA 1
ATOM 645 C C . ASP A 1 90 ? 13.109 -6.911 7.715 1.00 95.62 90 ASP A C 1
ATOM 647 O O . ASP A 1 90 ? 13.219 -6.588 8.897 1.00 95.62 90 ASP A O 1
ATOM 651 N N . GLY A 1 91 ? 12.769 -6.021 6.775 1.00 93.00 91 GLY A N 1
ATOM 652 C CA . GLY A 1 91 ? 12.496 -4.602 7.026 1.00 93.00 91 GLY A CA 1
ATOM 653 C C . GLY A 1 91 ? 11.007 -4.270 7.176 1.00 93.00 91 GLY A C 1
ATOM 654 O O . GLY A 1 91 ? 10.173 -5.145 7.385 1.00 93.00 91 GLY A O 1
ATOM 655 N N . GLY A 1 92 ? 10.666 -2.990 7.005 1.00 96.00 92 GLY A N 1
ATOM 656 C CA . GLY A 1 92 ? 9.289 -2.483 7.036 1.00 96.00 92 GLY A CA 1
ATOM 657 C C . GLY A 1 92 ? 8.919 -1.683 5.784 1.00 96.00 92 GLY A C 1
ATOM 658 O O . GLY A 1 92 ? 9.783 -1.298 4.997 1.00 96.00 92 GLY A O 1
ATOM 659 N N . ILE A 1 93 ? 7.624 -1.409 5.621 1.00 98.00 93 ILE A N 1
ATOM 660 C CA . ILE A 1 93 ? 7.099 -0.502 4.592 1.00 98.00 93 ILE A CA 1
ATOM 661 C C . ILE A 1 93 ? 6.774 0.837 5.255 1.00 98.00 93 ILE A C 1
ATOM 663 O O . ILE A 1 93 ? 6.024 0.881 6.225 1.00 98.00 93 ILE A O 1
ATOM 667 N N . ASN A 1 94 ? 7.306 1.928 4.700 1.00 97.50 94 ASN A N 1
ATOM 668 C CA . ASN A 1 94 ? 7.001 3.291 5.132 1.00 97.50 94 ASN A CA 1
ATOM 669 C C . ASN A 1 94 ? 6.270 4.039 4.012 1.00 97.50 94 ASN A C 1
ATOM 671 O O . ASN A 1 94 ? 6.802 4.172 2.910 1.00 97.50 94 ASN A O 1
ATOM 675 N N . VAL A 1 95 ? 5.081 4.566 4.310 1.00 97.44 95 VAL A N 1
ATOM 676 C CA . VAL A 1 95 ? 4.290 5.405 3.397 1.00 97.44 95 VAL A CA 1
ATOM 677 C C . VAL A 1 95 ? 4.129 6.778 4.037 1.00 97.44 95 VAL A C 1
ATOM 679 O O . VAL A 1 95 ? 3.503 6.905 5.086 1.00 97.44 95 VAL A O 1
ATOM 682 N N . ILE A 1 96 ? 4.741 7.800 3.437 1.00 97.62 96 ILE A N 1
ATOM 683 C CA . ILE A 1 96 ? 4.821 9.147 4.011 1.00 97.62 96 ILE A CA 1
ATOM 684 C C . ILE A 1 96 ? 4.440 10.168 2.939 1.00 97.62 96 ILE A C 1
ATOM 686 O O . ILE A 1 96 ? 5.078 10.236 1.890 1.00 97.62 96 ILE A O 1
ATOM 690 N N . ALA A 1 97 ? 3.442 11.001 3.233 1.00 97.50 97 ALA A N 1
ATOM 691 C CA . ALA A 1 97 ? 3.141 12.208 2.474 1.00 97.50 97 ALA A CA 1
ATOM 692 C C . ALA A 1 97 ? 3.569 1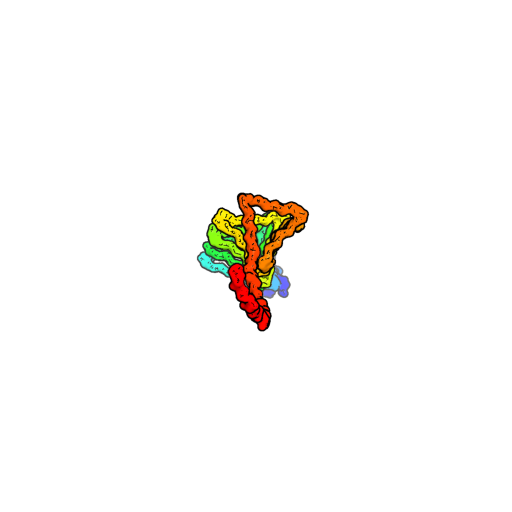3.432 3.294 1.00 97.50 97 ALA A C 1
ATOM 694 O O . ALA A 1 97 ? 3.102 13.627 4.411 1.00 97.50 97 ALA A O 1
ATOM 695 N N . ASN A 1 98 ? 4.470 14.258 2.751 1.00 96.94 98 ASN A N 1
ATOM 696 C CA . ASN A 1 98 ? 4.891 15.502 3.413 1.00 96.94 98 ASN A CA 1
ATOM 697 C C . ASN A 1 98 ? 3.760 16.547 3.423 1.00 96.94 98 ASN A C 1
ATOM 699 O O . ASN A 1 98 ? 3.585 17.287 4.382 1.00 96.94 98 ASN A O 1
ATOM 703 N N . HIS A 1 99 ? 2.987 16.589 2.337 1.00 94.81 99 HIS A N 1
ATOM 704 C CA . HIS A 1 99 ? 1.790 17.407 2.199 1.00 94.81 99 HIS A CA 1
ATOM 705 C C . HIS A 1 99 ? 0.722 16.608 1.457 1.00 94.81 99 HIS A C 1
ATOM 707 O O . HIS A 1 99 ? 1.047 15.789 0.596 1.00 94.81 99 HIS A O 1
ATOM 713 N N . GLY A 1 100 ? -0.541 16.917 1.741 1.00 95.31 100 GLY A N 1
ATOM 714 C CA . GLY A 1 100 ? -1.681 16.230 1.146 1.00 95.31 100 GLY A CA 1
ATOM 715 C C . GLY A 1 100 ? -2.041 14.924 1.865 1.00 95.31 100 GLY A C 1
ATOM 716 O O . GLY A 1 100 ? -1.284 14.448 2.714 1.00 95.31 100 GLY A O 1
ATOM 717 N N . PRO A 1 101 ? -3.229 14.374 1.572 1.00 96.75 101 PRO A N 1
ATOM 718 C CA . PRO A 1 101 ? -3.726 13.179 2.235 1.00 96.75 101 PRO A CA 1
ATOM 719 C C . PRO A 1 101 ? -3.058 11.909 1.699 1.00 96.75 101 PRO A C 1
ATOM 721 O O . PRO A 1 101 ? -2.638 11.844 0.544 1.00 96.75 101 PRO A O 1
ATOM 724 N N . VAL A 1 102 ? -3.049 10.873 2.532 1.00 97.88 102 VAL A N 1
ATOM 725 C CA . VAL A 1 102 ? -2.876 9.482 2.100 1.00 97.88 102 VAL A CA 1
ATOM 726 C C . VAL A 1 102 ? -4.254 8.831 2.140 1.00 97.88 102 VAL A C 1
ATOM 728 O O . VAL A 1 102 ? -4.931 8.917 3.164 1.00 97.88 102 VAL A O 1
ATOM 731 N N . SER A 1 103 ? -4.668 8.193 1.046 1.00 97.50 103 SER A N 1
ATOM 732 C CA . SER A 1 103 ? -5.904 7.412 0.984 1.00 97.50 103 SER A CA 1
ATOM 733 C C . SER A 1 103 ? -5.616 5.958 0.622 1.00 97.50 103 SER A C 1
ATOM 735 O O . SER A 1 103 ? -4.714 5.647 -0.157 1.00 97.50 103 SER A O 1
ATOM 737 N N . LEU A 1 104 ? -6.386 5.068 1.240 1.00 97.19 104 LEU A N 1
ATOM 738 C CA . LEU A 1 104 ? -6.420 3.633 0.993 1.00 97.19 104 LEU A CA 1
ATOM 739 C C . LEU A 1 104 ? -7.898 3.298 0.815 1.00 97.19 104 LEU A C 1
ATOM 741 O O . LEU A 1 104 ? -8.691 3.551 1.721 1.00 97.19 104 LEU A O 1
ATOM 745 N N . GLU A 1 105 ? -8.281 2.799 -0.355 1.00 97.31 105 GLU A N 1
ATOM 746 C CA . GLU A 1 105 ? -9.687 2.619 -0.719 1.00 97.31 105 GLU A CA 1
ATOM 747 C C . GLU A 1 105 ? -9.888 1.265 -1.401 1.00 97.31 105 GLU A C 1
ATOM 749 O O . GLU A 1 105 ? -9.130 0.886 -2.294 1.00 97.31 105 GLU A O 1
ATOM 754 N N . VAL A 1 106 ? -10.928 0.544 -0.977 1.00 97.75 106 VAL A N 1
ATOM 755 C CA . VAL A 1 106 ? -11.393 -0.702 -1.598 1.00 97.75 106 VAL A CA 1
ATOM 756 C C . VAL A 1 106 ? -12.891 -0.545 -1.847 1.00 97.75 106 VAL A C 1
ATOM 758 O O . VAL A 1 106 ? -13.658 -0.327 -0.913 1.00 97.75 106 VAL A O 1
ATOM 761 N N . HIS A 1 107 ? -13.314 -0.580 -3.113 1.00 96.69 107 HIS A N 1
ATOM 762 C CA . HIS A 1 107 ? -14.689 -0.215 -3.486 1.00 96.69 107 HIS A CA 1
ATOM 763 C C . HIS A 1 107 ? -15.664 -1.391 -3.514 1.00 96.69 107 HIS A C 1
ATOM 765 O O . HIS A 1 107 ? -16.854 -1.206 -3.271 1.00 96.69 107 HIS A O 1
ATOM 771 N N . THR A 1 108 ? -15.183 -2.579 -3.872 1.00 97.25 108 THR A N 1
ATOM 772 C CA . THR A 1 108 ? -16.040 -3.742 -4.150 1.00 97.25 108 THR A CA 1
ATOM 773 C C . THR A 1 108 ? -15.773 -4.924 -3.230 1.00 97.25 108 THR A C 1
ATOM 775 O O . THR A 1 108 ? -16.482 -5.919 -3.330 1.00 97.25 108 THR A O 1
ATOM 778 N N . ASP A 1 109 ? -14.760 -4.834 -2.369 1.00 97.69 109 ASP A N 1
ATOM 779 C CA . ASP A 1 109 ? -14.294 -5.940 -1.536 1.00 97.69 109 ASP A CA 1
ATOM 780 C C . ASP A 1 109 ? -13.824 -5.446 -0.156 1.00 97.69 109 ASP A C 1
ATOM 782 O O . ASP A 1 109 ? -13.898 -4.252 0.152 1.00 97.69 109 ASP A O 1
ATOM 786 N N . ALA A 1 110 ? -13.378 -6.372 0.687 1.00 97.50 110 ALA A N 1
ATOM 787 C CA . ALA A 1 110 ? -12.923 -6.114 2.041 1.00 97.50 110 ALA A CA 1
ATOM 788 C C . ALA A 1 110 ? -11.543 -5.436 2.093 1.00 97.50 110 ALA A C 1
ATOM 790 O O . ALA A 1 110 ? -10.667 -5.659 1.258 1.00 97.50 110 ALA A O 1
ATOM 791 N N . MET A 1 111 ? -11.345 -4.635 3.141 1.00 97.94 111 MET A N 1
ATOM 792 C CA . MET A 1 111 ? -10.039 -4.131 3.556 1.00 97.94 111 MET A CA 1
ATOM 793 C C . MET A 1 111 ? -9.660 -4.776 4.886 1.00 97.94 111 MET A C 1
ATOM 795 O O . MET A 1 111 ? -10.376 -4.610 5.873 1.00 97.94 111 MET A O 1
ATOM 799 N N . ASP A 1 112 ? -8.499 -5.425 4.914 1.00 97.56 112 ASP A N 1
ATOM 800 C CA . ASP A 1 112 ? -7.955 -6.075 6.102 1.00 97.56 112 ASP A CA 1
ATOM 801 C C . ASP A 1 112 ? -6.658 -5.396 6.562 1.00 97.56 112 ASP A C 1
ATOM 803 O O . ASP A 1 112 ? -5.728 -5.188 5.781 1.00 97.56 112 ASP A O 1
ATOM 807 N N . ILE A 1 113 ? -6.582 -5.071 7.857 1.00 97.25 113 ILE A N 1
ATOM 808 C CA . ILE A 1 113 ? -5.389 -4.518 8.513 1.00 97.25 113 ILE A CA 1
ATOM 809 C C . ILE A 1 113 ? -5.079 -5.388 9.729 1.00 97.25 113 ILE A C 1
ATOM 811 O O . ILE A 1 113 ? -5.828 -5.388 10.706 1.00 97.25 113 ILE A O 1
ATOM 815 N N . LEU A 1 114 ? -3.967 -6.124 9.673 1.00 97.06 114 LEU A N 1
ATOM 816 C CA . LEU A 1 114 ? -3.545 -7.039 10.732 1.00 97.06 114 LEU A CA 1
ATOM 817 C C . LEU A 1 114 ? -2.110 -6.749 11.171 1.00 97.06 114 LEU A C 1
ATOM 819 O O . LEU A 1 114 ? -1.239 -6.474 10.347 1.00 97.06 114 LEU A O 1
ATOM 823 N N . ALA A 1 115 ? -1.864 -6.868 12.473 1.00 97.38 115 ALA A N 1
ATOM 824 C CA . ALA A 1 115 ? -0.532 -6.835 13.062 1.00 97.38 115 ALA A CA 1
ATOM 825 C C . ALA A 1 115 ? -0.449 -7.865 14.192 1.00 97.38 115 ALA A C 1
ATOM 827 O O . ALA A 1 115 ? -1.388 -7.996 14.974 1.00 97.38 115 ALA A O 1
ATOM 828 N N . ASP A 1 116 ? 0.682 -8.564 14.290 1.00 97.25 116 ASP A N 1
ATOM 829 C CA . ASP A 1 116 ? 0.945 -9.524 15.373 1.00 97.25 116 ASP A CA 1
ATOM 830 C C . ASP A 1 116 ? 1.082 -8.830 16.740 1.00 97.25 116 ASP A C 1
ATOM 832 O O . ASP A 1 116 ? 0.668 -9.354 17.769 1.00 97.25 116 ASP A O 1
ATOM 836 N N . GLN A 1 117 ? 1.629 -7.610 16.744 1.00 96.75 117 GLN A N 1
ATOM 837 C CA . GLN A 1 117 ? 1.804 -6.811 17.954 1.00 96.75 117 GLN A CA 1
ATOM 838 C C . GLN A 1 117 ? 0.660 -5.810 18.130 1.00 96.75 117 GLN A C 1
ATOM 840 O O . GLN A 1 117 ? -0.350 -6.111 18.761 1.00 96.75 117 GLN A O 1
ATOM 845 N N . SER A 1 118 ? 0.812 -4.593 17.610 1.00 96.69 118 SER A N 1
ATOM 846 C CA . SER A 1 118 ? -0.152 -3.519 17.823 1.00 96.69 118 SER A CA 1
ATOM 847 C C . SER A 1 118 ? -0.478 -2.780 16.534 1.00 96.69 118 SER A C 1
ATOM 849 O O . SER A 1 118 ? 0.355 -2.626 15.643 1.00 96.69 118 SER A O 1
ATOM 851 N N . VAL A 1 119 ? -1.713 -2.285 16.475 1.00 97.44 119 VAL A N 1
ATOM 852 C CA . VAL A 1 119 ? -2.167 -1.302 15.493 1.00 97.44 119 VAL A CA 1
ATOM 853 C C . VAL A 1 119 ? -2.457 -0.012 16.253 1.00 97.44 119 VAL A C 1
ATOM 855 O O . VAL A 1 119 ? -3.226 -0.017 17.213 1.00 97.44 119 VAL A O 1
ATOM 858 N N . THR A 1 120 ? -1.827 1.088 15.840 1.00 97.75 120 THR A N 1
ATOM 859 C CA . THR A 1 120 ? -2.035 2.417 16.433 1.00 97.75 120 THR A CA 1
ATOM 860 C C . THR A 1 120 ? -2.603 3.356 15.380 1.00 97.75 120 THR A C 1
ATOM 862 O O . THR A 1 120 ? -1.988 3.547 14.334 1.00 97.75 120 THR A O 1
ATOM 865 N N 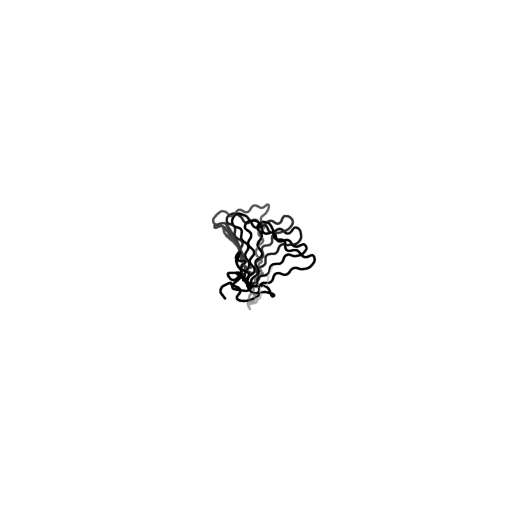. VAL A 1 121 ? -3.749 3.971 15.676 1.00 97.44 121 VAL A N 1
ATOM 866 C CA . VAL A 1 121 ? -4.352 5.025 14.853 1.00 97.44 121 VAL A CA 1
ATOM 867 C C . VAL A 1 121 ? -4.391 6.300 15.686 1.00 97.44 121 VAL A C 1
ATOM 869 O O . VAL A 1 121 ? -5.018 6.324 16.743 1.00 97.44 121 VAL A O 1
ATOM 872 N N . THR A 1 122 ? -3.716 7.350 15.216 1.00 97.81 122 THR A N 1
ATOM 873 C CA . THR A 1 122 ? -3.567 8.611 15.955 1.00 97.81 122 THR A CA 1
ATOM 874 C C . THR A 1 122 ? -3.846 9.798 15.043 1.00 97.81 122 THR A C 1
ATOM 876 O O . THR A 1 122 ? -3.220 9.936 13.996 1.00 97.81 122 THR A O 1
ATOM 879 N N . SER A 1 123 ? -4.733 10.691 15.486 1.00 97.38 123 SER A N 1
ATOM 880 C CA . SER A 1 123 ? -4.866 12.051 14.956 1.00 97.38 123 SER A CA 1
ATOM 881 C C . SER A 1 123 ? -4.304 13.023 15.988 1.00 97.38 123 SER A C 1
ATOM 883 O O . SER A 1 123 ? -4.686 12.973 17.156 1.00 97.38 123 SER A O 1
ATOM 885 N N . THR A 1 124 ? -3.360 13.878 15.592 1.00 97.56 124 THR A N 1
ATOM 886 C CA . THR A 1 124 ? -2.680 14.796 16.524 1.00 97.56 124 THR A CA 1
ATOM 887 C C . THR A 1 124 ? -3.431 16.100 16.754 1.00 97.56 124 THR A C 1
ATOM 889 O O . THR A 1 124 ? -3.160 16.795 17.729 1.00 97.56 124 THR A O 1
ATOM 892 N N . THR A 1 125 ? -4.317 16.476 15.833 1.00 97.38 125 THR A N 1
ATOM 893 C CA . THR A 1 125 ? -4.898 17.829 15.795 1.00 97.38 125 THR A CA 1
ATOM 894 C C . THR A 1 125 ? -6.414 17.827 15.660 1.00 97.38 125 THR A C 1
ATOM 896 O O . THR A 1 125 ? -7.045 18.792 16.074 1.00 97.38 125 THR A O 1
ATOM 899 N N . ASP A 1 126 ? -7.000 16.766 15.111 1.00 97.31 126 ASP A N 1
ATOM 900 C CA . ASP A 1 126 ? -8.435 16.701 14.838 1.00 97.31 126 ASP A CA 1
ATOM 901 C C . ASP A 1 126 ? -9.019 15.393 15.398 1.00 97.31 126 ASP A C 1
ATOM 903 O O . ASP A 1 126 ? -8.906 15.128 16.595 1.00 97.31 126 ASP A O 1
ATOM 907 N N . SER A 1 127 ? -9.626 14.558 14.556 1.00 97.44 127 SER A N 1
ATOM 908 C CA . SER A 1 127 ? -10.462 13.440 14.980 1.00 97.44 127 SER A CA 1
ATOM 909 C C . SER A 1 127 ? -10.102 12.134 14.274 1.00 97.44 127 SER A C 1
ATOM 911 O O . SER A 1 127 ? -9.410 12.115 13.255 1.00 97.44 127 SER A O 1
ATOM 913 N N . ILE A 1 128 ? -10.571 11.028 14.854 1.00 98.06 128 ILE A N 1
ATOM 914 C CA . ILE A 1 128 ? -10.609 9.702 14.233 1.00 98.06 128 ILE A CA 1
ATOM 915 C C . ILE A 1 128 ? -12.085 9.357 14.059 1.00 98.06 128 ILE A C 1
ATOM 917 O O . ILE A 1 128 ? -12.836 9.371 15.035 1.00 98.06 128 ILE A O 1
ATOM 921 N N . GLN A 1 129 ? -12.498 9.052 12.831 1.00 97.44 129 GLN A N 1
ATOM 922 C CA . GLN A 1 129 ? -13.874 8.676 12.524 1.00 97.44 129 GLN A CA 1
ATOM 923 C C . GLN A 1 129 ? -13.912 7.237 12.018 1.00 97.44 129 GLN A C 1
ATOM 925 O O . GLN A 1 129 ? -13.257 6.900 11.035 1.00 97.44 129 GLN A O 1
ATOM 930 N N . VAL A 1 130 ? -14.693 6.397 12.695 1.00 96.81 130 VAL A N 1
ATOM 931 C CA . VAL A 1 130 ? -14.981 5.024 12.273 1.00 96.81 130 VAL A CA 1
ATOM 932 C C . VAL A 1 130 ? -16.457 4.979 11.922 1.00 96.81 130 VAL A C 1
ATOM 934 O O . VAL A 1 130 ? -17.308 5.068 12.805 1.00 96.81 130 VAL A O 1
ATOM 937 N N . LEU A 1 131 ? -16.756 4.905 10.627 1.00 96.31 131 LEU A N 1
ATOM 938 C CA . LEU A 1 131 ? -18.120 4.882 10.114 1.00 96.31 131 LEU A CA 1
ATOM 939 C C . LEU A 1 131 ? -18.385 3.537 9.447 1.00 96.31 131 LEU A C 1
ATOM 941 O O . LEU A 1 131 ? -17.575 3.061 8.656 1.00 96.31 131 LEU A O 1
ATOM 945 N N . ALA A 1 132 ? -19.541 2.953 9.734 1.00 96.50 132 ALA A N 1
ATOM 946 C CA . ALA A 1 132 ? -20.039 1.779 9.037 1.00 96.50 132 ALA A CA 1
ATOM 947 C C . ALA A 1 132 ? -21.527 1.962 8.752 1.00 96.50 132 ALA A C 1
ATOM 949 O O . ALA A 1 132 ? -22.239 2.605 9.523 1.00 96.50 132 ALA A O 1
ATOM 950 N N . LYS A 1 133 ? -21.993 1.386 7.643 1.00 95.88 133 LYS A N 1
ATOM 951 C CA . LYS A 1 133 ? -23.415 1.398 7.291 1.00 95.88 133 LYS A CA 1
ATOM 952 C C . LYS A 1 133 ? -24.235 0.519 8.237 1.00 95.88 133 LYS A C 1
ATOM 954 O O . LYS A 1 133 ? -25.293 0.940 8.687 1.00 95.88 133 LYS A O 1
ATOM 959 N N . ASP A 1 134 ? -23.730 -0.682 8.516 1.00 95.94 134 ASP A N 1
ATOM 960 C CA . ASP A 1 134 ? -24.502 -1.714 9.208 1.00 95.94 134 ASP A CA 1
ATOM 961 C C . ASP A 1 134 ? -24.015 -1.929 10.649 1.00 95.94 134 ASP A C 1
ATOM 963 O O . ASP A 1 134 ? -24.818 -1.891 11.582 1.00 95.94 134 ASP A O 1
ATOM 967 N N . LYS A 1 135 ? -22.703 -2.139 10.854 1.00 97.19 135 LYS A N 1
ATOM 968 C CA . LYS A 1 135 ? -22.180 -2.576 12.155 1.00 97.19 135 LYS A CA 1
ATOM 969 C C . LYS A 1 135 ? -20.739 -2.146 12.432 1.00 97.19 135 LYS A C 1
ATOM 971 O O . LYS A 1 135 ? -19.883 -2.261 11.560 1.00 97.19 135 LYS A O 1
ATOM 976 N N . ILE A 1 136 ? -20.463 -1.747 13.676 1.00 98.06 136 ILE A N 1
ATOM 977 C CA . ILE A 1 136 ? -19.109 -1.562 14.228 1.00 98.06 136 ILE A CA 1
ATOM 978 C C . ILE A 1 136 ? -18.954 -2.464 15.453 1.00 98.06 136 ILE A C 1
ATOM 980 O O . ILE A 1 136 ? -19.823 -2.487 16.324 1.00 98.06 136 ILE A O 1
ATOM 984 N N . VAL A 1 137 ? -17.834 -3.185 15.538 1.00 97.62 137 VAL A N 1
ATOM 985 C CA . VAL A 1 137 ? -17.494 -4.054 16.671 1.00 97.62 137 VAL A CA 1
ATOM 986 C C . VAL A 1 137 ? -16.093 -3.719 17.170 1.00 97.62 137 VAL A C 1
ATOM 988 O O . VAL A 1 137 ? -15.129 -3.790 16.414 1.00 97.62 137 VAL A O 1
ATOM 991 N N . LEU A 1 138 ? -15.978 -3.400 18.456 1.00 97.19 138 LEU A N 1
ATOM 992 C CA . LEU A 1 138 ? -14.710 -3.221 19.159 1.00 97.19 138 LEU A CA 1
ATOM 993 C C . LEU A 1 138 ? -14.594 -4.323 20.207 1.00 97.19 138 LEU A C 1
ATOM 995 O O . LEU A 1 138 ? -15.394 -4.367 21.142 1.00 97.19 138 LEU A O 1
ATOM 999 N N . GLN A 1 139 ? -13.626 -5.224 20.057 1.00 96.06 139 GLN A N 1
ATOM 1000 C CA . GLN A 1 139 ? -13.522 -6.416 20.897 1.00 96.06 139 GLN A CA 1
ATOM 1001 C C . GLN A 1 139 ? -12.123 -6.590 21.488 1.00 96.06 139 GLN A C 1
ATOM 1003 O O . GLN A 1 139 ? -11.117 -6.402 20.812 1.00 96.06 139 GLN A O 1
ATOM 1008 N N . SER A 1 140 ? -12.077 -6.998 22.756 1.00 95.00 140 SER A N 1
ATOM 1009 C CA . SER A 1 140 ? -10.866 -7.428 23.452 1.00 95.00 140 SER A CA 1
ATOM 1010 C C . SER A 1 140 ? -11.191 -8.642 24.322 1.00 95.00 140 SER A C 1
ATOM 1012 O O . SER A 1 140 ? -11.914 -8.545 25.318 1.00 95.00 140 SER A O 1
ATOM 1014 N N . GLY A 1 141 ? -10.711 -9.818 23.909 1.00 93.94 141 GLY A N 1
ATOM 1015 C CA . GLY A 1 141 ? -11.072 -11.091 24.534 1.00 93.94 141 GLY A CA 1
ATOM 1016 C C . GLY A 1 141 ? -12.590 -11.317 24.541 1.00 93.94 141 GLY A C 1
ATOM 1017 O O . GLY A 1 141 ? -13.226 -11.383 23.490 1.00 93.94 141 GLY A O 1
ATOM 1018 N N . GLN A 1 142 ? -13.164 -11.435 25.741 1.00 93.88 142 GLN A N 1
ATOM 1019 C CA . GLN A 1 142 ? -14.605 -11.634 25.968 1.00 93.88 142 GLN A CA 1
ATOM 1020 C C . GLN A 1 142 ? -15.377 -10.321 26.211 1.00 93.88 142 GLN A C 1
ATOM 1022 O O . GLN A 1 142 ? -16.575 -10.360 26.481 1.00 93.88 142 GLN A O 1
ATOM 1027 N N . SER A 1 143 ? -14.706 -9.168 26.149 1.00 97.00 143 SER A N 1
ATOM 1028 C CA . SER A 1 143 ? -15.333 -7.849 26.287 1.00 97.00 143 SER A CA 1
ATOM 1029 C C . SER A 1 143 ? -15.547 -7.218 24.913 1.00 97.00 143 SER A C 1
ATOM 1031 O O . SER A 1 143 ? -14.644 -7.246 24.074 1.00 97.00 143 SER A O 1
ATOM 1033 N N . GLN A 1 144 ? -16.720 -6.628 24.684 1.00 97.25 144 GLN A N 1
ATOM 1034 C CA . GLN A 1 144 ? -17.109 -6.079 23.388 1.00 97.25 144 GLN A CA 1
ATOM 1035 C C . GLN A 1 144 ? -17.984 -4.826 23.525 1.00 97.25 144 GLN A C 1
ATOM 1037 O O . GLN A 1 144 ? -18.862 -4.755 24.387 1.00 97.25 144 GLN A O 1
ATOM 1042 N N . ILE A 1 145 ? -17.766 -3.867 22.626 1.00 97.62 145 ILE A N 1
ATOM 1043 C CA . ILE A 1 145 ? -18.676 -2.758 22.334 1.00 97.62 145 ILE A CA 1
ATOM 1044 C C . ILE A 1 145 ? -19.162 -2.932 20.896 1.00 97.62 145 ILE A C 1
ATOM 1046 O O . ILE A 1 145 ? -18.348 -3.039 19.978 1.00 97.62 145 ILE A O 1
ATOM 1050 N N . THR A 1 146 ? -20.476 -2.949 20.702 1.00 97.62 146 THR A N 1
ATOM 1051 C CA . THR A 1 146 ? -21.109 -3.164 19.398 1.00 97.62 146 THR A CA 1
ATOM 1052 C C . THR A 1 146 ? -22.097 -2.045 19.103 1.00 97.62 146 THR A C 1
ATOM 1054 O O . THR A 1 146 ? -22.975 -1.767 19.921 1.00 97.62 146 THR A O 1
ATOM 1057 N N . LEU A 1 147 ? -21.965 -1.434 17.926 1.00 97.88 147 LEU A N 1
ATOM 1058 C CA . LEU A 1 147 ? -22.939 -0.518 17.339 1.00 97.88 147 LEU A CA 1
ATOM 1059 C C . LEU A 1 147 ? -23.605 -1.258 16.176 1.00 97.88 147 LEU A C 1
ATOM 1061 O O . LEU A 1 147 ? -22.913 -1.661 15.242 1.00 97.88 147 LEU A O 1
ATOM 1065 N N . ASP A 1 148 ? -24.914 -1.481 16.262 1.00 97.00 148 ASP A N 1
ATOM 1066 C CA . ASP A 1 148 ? -25.682 -2.296 15.310 1.00 97.00 148 ASP A CA 1
ATOM 1067 C C . ASP A 1 148 ? -27.030 -1.615 15.027 1.00 97.00 148 ASP A C 1
ATOM 1069 O O . ASP A 1 148 ? -27.947 -1.621 15.862 1.00 97.00 148 ASP A O 1
ATOM 1073 N N . GLY A 1 149 ? -27.113 -0.934 13.881 1.00 91.94 149 GLY A N 1
ATOM 1074 C CA . GLY A 1 149 ? -28.227 -0.047 13.546 1.00 91.94 149 GLY A CA 1
ATOM 1075 C C . GLY A 1 149 ? -28.440 1.046 14.601 1.00 91.94 149 GLY A C 1
ATOM 1076 O O . GLY A 1 149 ? -27.607 1.930 14.777 1.00 91.94 149 GLY A O 1
ATOM 1077 N N . GLN A 1 150 ? -29.573 0.989 15.305 1.00 89.94 150 GLN A N 1
ATOM 1078 C CA . GLN A 1 150 ? -29.935 1.945 16.364 1.00 89.94 150 GLN A CA 1
ATOM 1079 C C . GLN A 1 150 ? -29.500 1.490 17.770 1.00 89.94 150 GLN A C 1
ATOM 1081 O O . GLN A 1 150 ? -29.785 2.172 18.752 1.00 89.94 150 GLN A O 1
ATOM 1086 N N . ASN A 1 151 ? -28.839 0.335 17.887 1.00 94.00 151 ASN A N 1
ATOM 1087 C CA . ASN A 1 151 ? -28.499 -0.268 19.172 1.00 94.00 151 ASN A CA 1
ATOM 1088 C C . ASN A 1 151 ? -27.021 -0.073 19.510 1.00 94.00 151 ASN A C 1
ATOM 1090 O O . ASN A 1 151 ? -26.143 -0.288 18.674 1.00 94.00 151 ASN A O 1
ATOM 1094 N N . ILE A 1 152 ? -26.751 0.235 20.779 1.00 96.38 152 ILE A N 1
ATOM 1095 C CA . ILE A 1 152 ? -25.410 0.211 21.368 1.00 96.38 152 ILE A CA 1
ATOM 1096 C C . ILE A 1 152 ? -25.403 -0.869 22.449 1.00 96.38 152 ILE A C 1
ATOM 1098 O O . ILE A 1 152 ? -26.192 -0.814 23.390 1.00 96.38 152 ILE A O 1
ATOM 1102 N N . THR A 1 153 ? -24.516 -1.855 22.318 1.00 96.38 153 THR A N 1
ATOM 1103 C CA . THR A 1 153 ? -24.361 -2.955 23.282 1.00 96.38 153 THR A CA 1
ATOM 1104 C C . THR A 1 153 ? -22.958 -2.948 23.866 1.00 96.38 153 THR A C 1
ATOM 1106 O O . THR A 1 153 ? -21.978 -2.948 23.126 1.00 96.38 153 THR A O 1
ATOM 1109 N N . ILE A 1 154 ? -22.863 -2.988 25.195 1.00 96.25 154 ILE A N 1
ATOM 1110 C CA . ILE A 1 154 ? -21.608 -3.175 25.928 1.00 96.25 154 ILE A CA 1
ATOM 1111 C C . ILE A 1 154 ? -21.724 -4.500 26.678 1.00 96.25 154 ILE A C 1
ATOM 1113 O O . ILE A 1 154 ? -22.546 -4.628 27.584 1.00 96.25 154 ILE A O 1
ATOM 1117 N N . ALA A 1 155 ? -20.923 -5.488 26.289 1.00 95.62 155 ALA A N 1
ATOM 1118 C CA . ALA A 1 155 ? -20.905 -6.813 26.897 1.00 95.62 155 ALA A CA 1
ATOM 1119 C C . ALA A 1 155 ? -19.534 -7.073 27.525 1.00 95.62 155 ALA A C 1
ATOM 1121 O O . ALA A 1 155 ? -18.513 -7.012 26.844 1.00 95.62 155 ALA A O 1
ATOM 1122 N N . CYS A 1 156 ? -19.496 -7.370 28.824 1.00 96.19 156 CYS A N 1
ATOM 1123 C CA . CYS A 1 156 ? -18.275 -7.774 29.514 1.00 96.19 156 CYS A CA 1
ATOM 1124 C C . CYS A 1 156 ? -18.598 -8.759 30.652 1.00 96.19 156 CYS A C 1
ATOM 1126 O O . CYS A 1 156 ? -19.517 -8.498 31.427 1.00 96.19 156 CYS A O 1
ATOM 1128 N N . PRO A 1 157 ? -17.852 -9.871 30.798 1.00 94.88 157 PRO A N 1
ATOM 1129 C CA . PRO A 1 157 ? -18.064 -10.821 31.896 1.00 94.88 157 PRO A CA 1
ATOM 1130 C C . PRO A 1 157 ? -17.554 -10.299 33.248 1.00 94.88 157 PRO A C 1
ATOM 1132 O O . PRO A 1 157 ? -17.939 -10.809 34.296 1.00 94.88 157 PRO A O 1
ATOM 1135 N N . GLY A 1 158 ? -16.645 -9.321 33.222 1.00 93.25 158 GLY A N 1
ATOM 1136 C CA . GLY A 1 158 ? -16.119 -8.662 34.412 1.00 93.25 158 GLY A CA 1
ATOM 1137 C C . GLY A 1 158 ? -16.951 -7.451 34.834 1.00 93.25 158 GLY A C 1
ATOM 1138 O O . GLY A 1 158 ? -18.122 -7.310 34.498 1.00 93.25 158 GLY A O 1
ATOM 1139 N N . ASN A 1 159 ? -16.312 -6.536 35.558 1.00 93.62 159 ASN A N 1
ATOM 1140 C CA . ASN A 1 159 ? -16.962 -5.316 36.023 1.00 93.62 159 ASN A CA 1
ATOM 1141 C C . ASN A 1 159 ? -17.024 -4.257 34.917 1.00 93.62 159 ASN A C 1
ATOM 1143 O O . ASN A 1 159 ? -15.990 -3.859 34.377 1.00 93.62 159 ASN A O 1
ATOM 1147 N N . PHE A 1 160 ? -18.212 -3.707 34.676 1.00 92.75 160 PHE A N 1
ATOM 1148 C CA . PHE A 1 160 ? -18.372 -2.454 33.945 1.00 92.75 160 PHE A CA 1
ATOM 1149 C C . PHE A 1 160 ? -18.231 -1.278 34.919 1.00 92.75 160 PHE A C 1
ATOM 1151 O O . PHE A 1 160 ? -19.052 -1.100 35.816 1.00 92.75 160 PHE A O 1
ATOM 1158 N N . THR A 1 161 ? -17.163 -0.491 34.779 1.00 92.50 161 THR A N 1
ATOM 1159 C CA . THR A 1 161 ? -16.894 0.667 35.648 1.00 92.50 161 THR A CA 1
ATOM 1160 C C . THR A 1 161 ? -17.057 1.958 34.859 1.00 92.50 161 THR A C 1
ATOM 1162 O O . THR A 1 161 ? -16.327 2.180 33.897 1.00 92.50 161 THR A O 1
ATOM 1165 N N . VAL A 1 162 ? -17.950 2.842 35.308 1.00 92.25 162 VAL A N 1
ATOM 1166 C CA . VAL A 1 162 ? -18.132 4.184 34.735 1.00 92.25 162 VAL A CA 1
ATOM 1167 C C . VAL A 1 162 ? -17.735 5.221 35.778 1.00 92.25 162 VAL A C 1
ATOM 1169 O O . VAL A 1 162 ? -18.210 5.173 36.909 1.00 92.25 162 VAL A O 1
ATOM 1172 N N . LYS A 1 163 ? -16.851 6.154 35.417 1.00 91.88 163 LYS A N 1
ATOM 1173 C CA . LYS A 1 163 ? -16.417 7.254 36.289 1.00 91.88 163 LYS A CA 1
ATOM 1174 C C . LYS A 1 163 ? -16.812 8.580 35.644 1.00 91.88 163 LYS A C 1
ATOM 1176 O O . LYS A 1 163 ? -16.336 8.872 34.552 1.00 91.88 163 LYS A O 1
ATOM 1181 N N . SER A 1 164 ? -17.669 9.359 36.303 1.00 89.25 164 SER A N 1
ATOM 1182 C CA . SER A 1 164 ? -18.109 10.679 35.834 1.00 89.25 164 SER A CA 1
ATOM 1183 C C . SER A 1 164 ? -18.388 11.624 37.007 1.00 89.25 164 SER A C 1
ATOM 1185 O O . SER A 1 164 ? -18.643 11.168 38.120 1.00 89.25 164 SER A O 1
ATOM 1187 N N . GLY A 1 165 ? -18.360 12.938 36.755 1.00 92.56 165 GLY A N 1
ATOM 1188 C CA . GLY A 1 165 ? -18.818 13.949 37.717 1.00 92.56 165 GLY A CA 1
ATOM 1189 C C . GLY A 1 165 ? -20.334 13.906 37.952 1.00 92.56 165 GLY A C 1
ATOM 1190 O O . GLY A 1 165 ? -20.791 14.205 39.051 1.00 92.56 165 GLY A O 1
ATOM 1191 N N . THR A 1 166 ? -21.104 13.483 36.945 1.00 89.88 166 THR A N 1
ATOM 1192 C CA . THR A 1 166 ? -22.558 13.258 36.995 1.00 89.88 166 THR A CA 1
ATOM 1193 C C . THR A 1 166 ? -22.958 12.123 36.045 1.00 89.88 166 THR A C 1
ATOM 1195 O O . THR A 1 166 ? -22.296 11.877 35.034 1.00 89.88 166 THR A O 1
ATOM 1198 N N . HIS A 1 167 ? -24.050 11.425 36.359 1.00 87.44 167 HIS A N 1
ATOM 1199 C CA . HIS A 1 167 ? -24.673 10.441 35.472 1.00 87.44 167 HIS A CA 1
ATOM 1200 C C . HIS A 1 167 ? -26.136 10.831 35.269 1.00 87.44 167 HIS A C 1
ATOM 1202 O O . HIS A 1 167 ? -26.963 10.605 36.151 1.00 87.44 167 HIS A O 1
ATOM 1208 N N . GLU A 1 168 ? -26.442 11.451 34.134 1.00 85.50 168 GLU A N 1
ATOM 1209 C CA . GLU A 1 168 ? -27.809 11.813 33.774 1.00 85.50 168 GLU A CA 1
ATOM 1210 C C . GLU A 1 168 ? -28.389 10.735 32.862 1.00 85.50 168 GLU A C 1
ATOM 1212 O O . GLU A 1 168 ? -27.952 10.549 31.728 1.00 85.50 168 GLU A O 1
ATOM 1217 N N . TRP A 1 169 ? -29.355 9.990 33.389 1.00 83.31 169 TRP A N 1
ATOM 1218 C CA . TRP A 1 169 ? -30.112 9.004 32.632 1.00 83.31 169 TRP A CA 1
ATOM 1219 C C . TRP A 1 169 ? -31.471 9.616 32.329 1.00 83.31 169 TRP A C 1
ATOM 1221 O O . TRP A 1 169 ? -32.343 9.674 33.197 1.00 83.31 169 TRP A O 1
ATOM 1231 N N . LEU A 1 170 ? -31.625 10.130 31.113 1.00 81.62 170 LEU A N 1
ATOM 1232 C CA . LEU A 1 170 ? -32.905 10.649 30.652 1.00 81.62 170 LEU A CA 1
ATOM 1233 C C . LEU A 1 170 ? -33.895 9.486 30.499 1.00 81.62 170 LEU A C 1
ATOM 1235 O O . LEU A 1 170 ? -33.517 8.373 30.126 1.00 81.62 170 LEU A O 1
ATOM 1239 N N . GLY A 1 171 ? -35.165 9.740 30.815 1.00 77.62 171 GLY A N 1
ATOM 1240 C CA . GLY A 1 171 ? -36.230 8.778 30.543 1.00 77.62 171 GLY A CA 1
ATOM 1241 C C . GLY A 1 171 ? -36.318 8.481 29.045 1.00 77.62 171 GLY A C 1
ATOM 1242 O O . GLY A 1 171 ? -35.989 9.334 28.222 1.00 77.62 171 GLY A O 1
ATOM 1243 N N . GLY A 1 172 ? -36.764 7.275 28.688 1.00 72.62 172 GLY A N 1
ATOM 1244 C CA . GLY A 1 172 ? -37.036 6.950 27.288 1.00 72.62 172 GLY A CA 1
ATOM 1245 C C . GLY A 1 172 ? -38.076 7.903 26.695 1.00 72.62 172 GLY A C 1
ATOM 1246 O O . GLY A 1 172 ? -38.961 8.379 27.410 1.00 72.62 172 GLY A O 1
ATOM 1247 N N . GLU A 1 173 ? -37.988 8.173 25.393 1.00 67.69 173 GLU A N 1
ATOM 1248 C CA . GLU A 1 173 ? -39.055 8.881 24.686 1.00 67.69 173 GLU A CA 1
ATOM 1249 C C . GLU A 1 173 ? -40.355 8.074 24.797 1.00 67.69 173 GLU A C 1
ATOM 1251 O O . GLU A 1 173 ? -40.518 7.014 24.195 1.00 67.69 173 GLU A O 1
ATOM 1256 N N . GLY A 1 174 ? -41.282 8.564 25.618 1.00 69.44 174 GLY A N 1
ATOM 1257 C CA . GLY A 1 174 ? -42.632 8.034 25.715 1.00 69.44 174 GLY A CA 1
ATOM 1258 C C . GLY A 1 174 ? -43.568 8.881 24.869 1.00 69.44 174 GLY A C 1
ATOM 1259 O O . GLY A 1 174 ? -43.756 10.062 25.157 1.00 69.44 174 GLY A O 1
ATOM 1260 N N . GLN A 1 175 ? -44.205 8.292 23.859 1.00 66.69 175 GLN A N 1
ATOM 1261 C CA . GLN A 1 175 ? -45.419 8.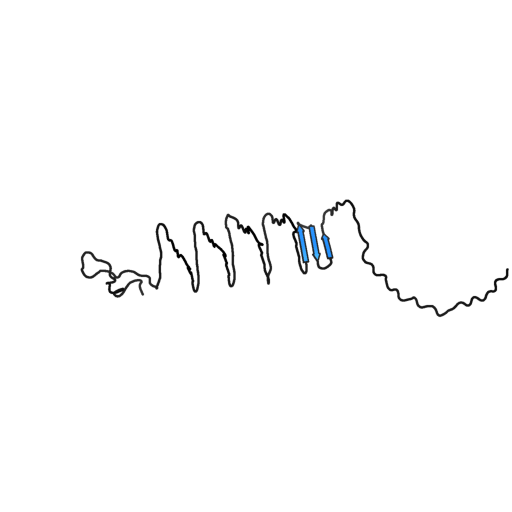892 23.314 1.00 66.69 175 GLN A CA 1
ATOM 1262 C C . GLN A 1 175 ? -46.578 8.627 24.274 1.00 66.69 175 GLN A C 1
ATOM 1264 O O . GLN A 1 175 ? -46.756 7.507 24.756 1.00 66.69 175 GLN A O 1
ATOM 1269 N N . ALA A 1 176 ? -47.368 9.665 24.563 1.00 72.25 176 ALA A N 1
ATOM 1270 C CA . ALA A 1 176 ? -48.598 9.504 25.322 1.00 72.25 176 ALA A CA 1
ATOM 1271 C C . ALA A 1 176 ? -49.495 8.493 24.598 1.00 72.25 176 ALA A C 1
ATOM 1273 O O . ALA A 1 176 ? -49.798 8.668 23.417 1.00 72.25 176 ALA A O 1
ATOM 1274 N N . ALA A 1 177 ? -49.920 7.443 25.303 1.00 65.44 177 ALA A N 1
ATOM 1275 C CA . ALA A 1 177 ? -50.920 6.529 24.777 1.00 65.44 177 ALA A CA 1
ATOM 1276 C C . ALA A 1 177 ? -52.168 7.343 24.404 1.00 65.44 177 ALA A C 1
ATOM 1278 O O . ALA A 1 177 ? -52.790 7.961 25.272 1.00 65.44 177 ALA A O 1
ATOM 1279 N N . GLN A 1 178 ? -52.525 7.365 23.117 1.00 72.56 178 GLN A N 1
ATOM 1280 C CA . GLN A 1 178 ? -53.822 7.869 22.678 1.00 72.56 178 GLN A CA 1
ATOM 1281 C C . GLN A 1 178 ? -54.880 6.871 23.144 1.00 72.56 178 GLN A C 1
ATOM 1283 O O . GLN A 1 178 ? -55.195 5.903 22.459 1.00 72.56 178 GLN A O 1
ATOM 1288 N N . LEU A 1 179 ? -55.378 7.073 24.363 1.00 75.31 179 LEU A N 1
ATOM 1289 C CA . LEU A 1 179 ? -56.535 6.345 24.858 1.00 75.31 179 LEU A CA 1
ATOM 1290 C C . LEU A 1 179 ? -57.754 6.818 24.065 1.00 75.31 179 LEU A C 1
ATOM 1292 O O . LEU A 1 179 ? -58.081 8.007 24.076 1.00 75.31 179 LEU A O 1
ATOM 1296 N N . GLU A 1 180 ? -58.425 5.890 23.384 1.00 77.12 180 GLU A N 1
ATOM 1297 C CA . GLU A 1 180 ? -59.755 6.156 22.845 1.00 77.12 180 GLU A CA 1
ATOM 1298 C C . GLU A 1 180 ? -60.680 6.595 23.995 1.00 77.12 180 GLU A C 1
ATOM 1300 O O . GLU A 1 180 ? -60.590 6.048 25.103 1.00 77.12 180 GLU A O 1
ATOM 1305 N N . PRO A 1 181 ? -61.542 7.607 23.784 1.00 78.50 181 PRO A N 1
ATOM 1306 C CA . PRO A 1 181 ? -62.433 8.082 24.829 1.00 78.50 181 PRO A CA 1
ATOM 1307 C C . PRO A 1 181 ? -63.302 6.926 25.325 1.00 78.50 181 PRO A C 1
ATOM 1309 O O . PRO A 1 181 ? -63.928 6.221 24.532 1.00 78.50 181 PRO A O 1
ATOM 1312 N N . LEU A 1 182 ? -63.342 6.740 26.649 1.00 78.31 182 LEU A N 1
ATOM 1313 C CA . LEU A 1 182 ? -64.212 5.744 27.268 1.00 78.31 182 LEU A CA 1
ATOM 1314 C C . LEU A 1 182 ? -65.654 5.957 26.778 1.00 78.31 182 LEU A C 1
ATOM 1316 O O . LEU A 1 182 ? -66.112 7.107 26.743 1.00 78.31 182 LEU A O 1
ATOM 1320 N N . PRO A 1 183 ? -66.385 4.886 26.421 1.00 73.94 183 PRO A N 1
ATOM 1321 C CA . PRO A 1 183 ? -67.768 5.012 25.995 1.00 73.94 183 PRO A CA 1
ATOM 1322 C C . PRO A 1 183 ? -68.577 5.680 27.110 1.00 73.94 183 PRO A C 1
ATOM 1324 O O . PRO A 1 183 ? -68.650 5.184 28.235 1.00 73.94 183 PRO A O 1
ATOM 1327 N N . GLN A 1 184 ? -69.168 6.836 26.802 1.00 72.06 184 GLN A N 1
ATOM 1328 C CA . GLN A 1 184 ? -70.063 7.520 27.727 1.00 72.06 184 GLN A CA 1
ATOM 1329 C C . GLN A 1 184 ? -71.307 6.649 27.914 1.00 72.06 184 GLN A C 1
ATOM 1331 O O . GLN A 1 184 ? -72.036 6.370 26.961 1.00 72.06 184 GLN A O 1
ATOM 1336 N N . GLY A 1 185 ? -71.526 6.177 29.142 1.00 67.25 185 GLY A N 1
ATOM 1337 C CA . GLY A 1 185 ? -72.717 5.410 29.485 1.00 67.25 185 GLY A CA 1
ATOM 1338 C C . GLY A 1 185 ? -73.990 6.211 29.197 1.00 67.25 185 GLY A C 1
ATOM 1339 O O . GLY A 1 185 ? -74.071 7.397 29.507 1.00 67.25 185 GLY A O 1
ATOM 1340 N N . LEU A 1 186 ? -75.002 5.546 28.635 1.00 65.00 186 LEU A N 1
ATOM 1341 C CA . LEU A 1 186 ? -76.289 6.127 28.218 1.00 65.00 186 LEU A CA 1
ATOM 1342 C C . LEU A 1 186 ? -77.193 6.590 29.379 1.00 65.00 186 LEU A C 1
ATOM 1344 O O . LEU A 1 186 ? -78.334 6.989 29.150 1.00 65.00 186 LEU A O 1
ATOM 1348 N N . THR A 1 187 ? -76.724 6.533 30.624 1.00 60.88 187 THR A N 1
ATOM 1349 C CA . THR A 1 187 ? -77.571 6.746 31.800 1.00 60.88 187 THR A CA 1
ATOM 1350 C C . THR A 1 187 ? -77.249 8.082 32.461 1.00 60.88 187 THR A C 1
ATOM 1352 O O . THR A 1 187 ? -76.316 8.193 33.252 1.00 60.88 187 THR A O 1
ATOM 1355 N N . GLN A 1 188 ? -78.052 9.106 32.165 1.00 61.72 188 GLN A N 1
ATOM 1356 C CA . GLN A 1 188 ? -78.079 10.331 32.962 1.00 61.72 188 GLN A CA 1
ATOM 1357 C C . GLN A 1 188 ? -78.893 10.073 34.234 1.00 61.72 188 GLN A C 1
ATOM 1359 O O . GLN A 1 188 ? -80.107 9.869 34.175 1.00 61.72 188 GLN A O 1
ATOM 1364 N N . LEU A 1 189 ? -78.234 10.067 35.393 1.00 61.81 189 LEU A N 1
ATOM 1365 C CA . LEU A 1 189 ? -78.931 10.034 36.676 1.00 61.81 189 LEU A CA 1
ATOM 1366 C C . LEU A 1 189 ? -79.585 11.399 36.915 1.00 61.81 189 LEU A C 1
ATOM 1368 O O . LEU A 1 189 ? -78.909 12.407 37.118 1.00 61.81 189 LEU A O 1
ATOM 1372 N N . LYS A 1 190 ? -80.918 11.423 36.864 1.00 57.88 190 LYS A N 1
ATOM 1373 C CA . LYS A 1 190 ? -81.728 12.602 37.166 1.00 57.88 190 LYS A CA 1
ATOM 1374 C C . LYS A 1 190 ?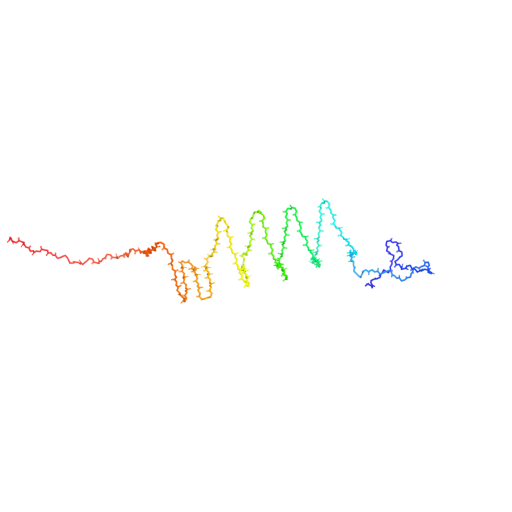 -81.677 12.864 38.674 1.00 57.88 190 LYS A C 1
ATOM 1376 O O . LYS A 1 190 ? -82.090 12.023 39.469 1.00 57.88 190 LYS A O 1
ATOM 1381 N N . SER A 1 191 ? -81.127 14.010 39.064 1.00 63.69 191 SER A N 1
ATOM 1382 C CA . SER A 1 191 ? -81.031 14.437 40.463 1.00 63.69 191 SER A CA 1
ATOM 1383 C C . SER A 1 191 ? -82.371 15.004 40.940 1.00 63.69 191 SER A C 1
ATOM 1385 O O . SER A 1 191 ? -82.531 16.220 41.021 1.00 63.69 191 SER A O 1
ATOM 1387 N N . ASP A 1 192 ? -83.315 14.132 41.288 1.00 56.28 192 ASP A N 1
ATOM 1388 C CA . ASP A 1 192 ? -84.607 14.530 41.859 1.00 56.28 192 ASP A CA 1
ATOM 1389 C C . ASP A 1 192 ? -84.619 14.328 43.383 1.00 56.28 192 ASP A C 1
ATOM 1391 O O . ASP A 1 192 ? -85.287 13.441 43.908 1.00 56.28 192 ASP A O 1
ATOM 1395 N N . TYR A 1 193 ? -83.883 15.171 44.114 1.00 58.84 193 TYR A N 1
ATOM 1396 C CA . TYR A 1 193 ? -84.109 15.353 45.552 1.00 58.84 193 TYR A CA 1
ATOM 1397 C C . TYR A 1 193 ? -84.143 16.844 45.910 1.00 58.84 193 TYR A C 1
ATOM 1399 O O . TYR A 1 193 ? -83.145 17.542 45.705 1.00 58.84 193 TYR A O 1
ATOM 1407 N N . PRO A 1 194 ? -85.255 17.359 46.468 1.00 57.44 194 PRO A N 1
ATOM 1408 C CA . PRO A 1 194 ? -85.291 18.716 46.984 1.00 57.44 194 PRO A CA 1
ATOM 1409 C C . PRO A 1 194 ? -84.516 18.770 48.304 1.00 57.44 194 PRO A C 1
ATOM 1411 O O . PRO A 1 194 ? -84.808 18.038 49.248 1.00 57.44 194 PRO A O 1
ATOM 1414 N N . ARG A 1 195 ? -83.517 19.655 48.379 1.00 55.75 195 ARG A N 1
ATOM 1415 C CA . ARG A 1 195 ? -82.896 20.031 49.653 1.00 55.75 195 ARG A CA 1
ATOM 1416 C C . ARG A 1 195 ? -83.899 20.860 50.457 1.00 55.75 195 ARG A C 1
ATOM 1418 O O . ARG A 1 195 ? -84.199 21.986 50.067 1.00 55.75 195 ARG A O 1
ATOM 1425 N N . SER A 1 196 ? -84.388 20.322 51.568 1.00 52.66 196 SER A N 1
ATOM 1426 C CA . SER A 1 196 ? -85.015 21.104 52.637 1.00 52.66 196 SER A CA 1
ATOM 1427 C C . SER A 1 196 ? -84.008 21.324 53.770 1.00 52.66 196 SER A C 1
ATOM 1429 O O . SER A 1 196 ? -83.331 20.376 54.159 1.00 52.66 196 SER A O 1
ATOM 1431 N N . VAL A 1 197 ? -83.943 22.595 54.188 1.00 51.84 197 VAL A N 1
ATOM 1432 C CA . VAL A 1 197 ? -83.113 23.296 55.194 1.00 51.84 197 VAL A CA 1
ATOM 1433 C C . VAL A 1 197 ? -82.497 22.439 56.297 1.00 51.84 197 VAL A C 1
ATOM 1435 O O . VAL A 1 197 ? -83.257 21.709 56.967 1.00 51.84 197 VAL A O 1
#

Mean predicted aligned error: 11.95 Å

pLDDT: mean 89.23, std 11.94, range [51.84, 98.06]

Sequence (197 aa):
QDGKYTGSVNGQPSTKPNGNQRSGGDPVERFAQPAVLLETPESLALTTPKSAASFAGEHQHLTSQRDTHLAAGTTLAAVSGDSASLYTADGGINVIANHGPVSLEVHTDAMDILADQSVTVTSTTDSIQVLAKDKIVLQSGQSQITLDGQNITIACPGNFTVKSGTHEWLGGEGQAAQLEPLPQGLTQLKSDYPRSV

Foldseek 3Di:
DQQFDPADDPNHGQADCDPPDPRHHHGHGHDPDDDDDDDDPPDDDDDDPDDDDDDDPDDDDDDDPDDDDDDDPPDDDDDDPPDDDDDDDPDDDDDDDPDDDDDDDDDPDDDDDDDPPDDDDDDPPDDDDDDDPAKDWDDDVQWIWIDGPPDTDTDDPDDDDDDDPDDDDDDPDDDDPPDDPDPDDPDDDDPPDDDDD

Nearest PDB structures (foldseek):
  6sk0-assembly1_A  TM=9.124E-01  e=4.123E-05  Escherichia coli
  4s36-assembly1_A  TM=5.267E-01  e=5.463E+00  Pseudomonas aeruginosa

Radius of gyration: 41.62 Å; Cα contacts (8 Å, |Δi|>4): 96; chains: 1; bounding box: 133×47×102 Å

Solvent-accessible surface area (backbone atoms only — not comparable to full-atom values): 15095 Å² total; per-residue (Å²): 115,90,26,52,45,91,56,63,56,97,87,38,82,38,37,35,88,36,101,89,48,97,64,53,52,61,57,35,76,49,71,68,56,97,79,87,85,89,85,67,100,80,77,86,87,89,87,68,99,76,80,87,87,88,87,58,99,79,74,85,88,88,87,62,96,71,83,83,89,86,86,60,99,82,72,82,88,86,86,68,96,82,74,86,88,87,88,64,91,88,68,81,88,86,87,84,66,96,71,74,87,86,87,86,87,64,92,88,59,88,84,86,88,87,63,95,80,75,85,87,87,86,56,93,86,73,73,84,85,89,84,64,93,60,59,48,77,49,75,57,93,79,30,38,42,36,41,48,78,94,44,78,47,80,47,58,90,66,87,89,82,84,88,71,98,71,85,87,80,76,77,77,95,74,78,80,81,84,71,74,78,75,82,80,73,93,71,81,83,78,87,86,71,85,88,76,135

Secondary structure (DSSP, 8-state):
--SB--S-BTTB--B---TT-SS--SBPB--SS-------SS------SS------SS------SS------SS------SS------SSS------SSS------SSS------SS------SSS------SSEEEEEETTEEEEEETTEEEEE-SS------S----PPP-PPPP-PPPPPPPS-----------